Protein AF-A0A3A4ZNW2-F1 (afdb_monomer)

Solvent-accessible surface area (backbone atoms only — not comparable to full-atom values): 14219 Å² total; per-residue (Å²): 108,68,70,59,34,54,76,68,74,41,91,83,82,88,78,91,46,71,88,54,85,62,44,55,57,59,54,50,74,63,65,37,54,57,41,83,43,64,89,63,97,66,86,74,51,72,74,62,52,64,53,20,80,75,31,37,39,31,55,41,62,22,54,74,40,30,33,28,61,74,30,22,52,29,45,41,34,41,71,63,48,59,58,44,28,27,23,31,22,42,70,48,95,51,77,75,61,28,26,37,64,54,73,49,78,42,74,47,60,93,85,56,27,30,49,60,48,47,56,52,48,50,67,55,39,53,58,51,47,54,50,50,56,49,38,37,75,75,71,60,59,70,58,43,76,58,62,88,68,66,64,40,73,11,66,77,82,47,64,77,74,12,52,64,54,32,71,34,38,17,66,52,35,36,26,38,29,27,15,16,19,73,62,68,29,15,27,40,26,48,94,86,40,59,33,33,40,65,38,64,41,66,44,99,52,90,66,79,70,86,44,65,49,18,18,24,70,37,53,54,97,45,42,35,31,30,24,16,55,38,49,22,30,31,46,43,26,37,26,52,74,98,53,71,76,30,46,31,48,60,37,52,77,78,45,90,59,59,64,71,42,54,42,99

Nearest PDB structures (foldseek):
  5uai-assembly1_A  TM=9.339E-01  e=1.049E-31  Pseudomonas aeruginosa PAO1
  3tqq-assembly1_A  TM=9.393E-01  e=1.779E-30  Coxiella burnetii
  4iqf-assembly2_B  TM=9.483E-01  e=2.668E-29  Bacillus anthracis
  2fmt-assembly2_B  TM=9.350E-01  e=3.017E-29  Escherichia coli
  1fmt-assembly2_B  TM=8.884E-01  e=1.033E-28  Escherichia coli

Foldseek 3Di:
DVVVCVVVVHDDDDDPDPVPDCNLVVLLVVQAQEAEAELDPDQQDPSRQPRHVLGYKYKAFFDPPAAFERQSLLVCLLVVHQKTWIWIFGDDNDGPQGFTQDIDMDTDDLFAASVNSVVVRCVVRVVVSVVSVCCCVPVVGDGHGTDPPNHDHDYDDDLVQLEQQQLDALSSSQSSQRSCPPPPFHWWDFPNFIKTQNGKAFDPDPDDLPADRQFFQDQDPLWTWTHGNHGIMTGQWMDTPPGDIDGSVVCCVVPPDDGGTGID

Secondary structure (DSSP, 8-state):
-HHHHHHTT------S-SSSSSHHHHHHHT--S-EEEES--SPPPHHHHTSSTT-EEEEESS-TTTTEES-HHHHHHHTT-SEEEEEEEE--SSTT-SPEEEEEEEEPPTT--HHHHHHHHHHHHHHHHHHHHHHHHHH----BPPPSTT--EEPPP-GGGGB--TTSBHHHHHHHHHHHTTTT--EEEETTEEEEEEEEEE----S---SSTTBEEEEETTEEEEE-SBSEEEEEEEEETTS--EEHHHHHHHS---TT-B--

Radius of gyration: 22.28 Å; Cα contacts (8 Å, |Δi|>4): 544; chains: 1; bounding box: 50×41×61 Å

pLDDT: mean 94.41, std 7.1, range [53.75, 98.88]

Sequence (264 aa):
MRELAESRGIPVMILESFRAGGALDALAAAAPDFFAVVSFGRIFPPEALALPRLGCVNLHASLLPAYRGASPIQAAIVNGERTTGVTTMEMAAELDAGPVYLSERTPIDPDENAGELSERLARIGAPLLVETLRRVAREGLRPAPQPPEGISTAPTLRKRDGLVPWDRDAVRVHDHIRGMNPRPGSFTFLRGATLKVLRAAVADFSGPARGRPGTILEARGGTILVSCGGGAVRLLELQAEGRKALGAAEFLRGFAIEKGEVCG

Structure (mmCIF, N/CA/C/O backbone):
data_AF-A0A3A4ZNW2-F1
#
_entry.id   AF-A0A3A4ZNW2-F1
#
loop_
_atom_site.group_PDB
_atom_site.id
_atom_site.type_symbol
_atom_site.label_atom_id
_atom_site.label_alt_id
_atom_site.label_comp_id
_atom_site.label_asym_id
_atom_site.label_entity_id
_atom_site.label_seq_id
_atom_site.pdbx_PDB_ins_code
_atom_site.Cartn_x
_atom_site.Cartn_y
_atom_site.Cartn_z
_atom_site.occupancy
_atom_site.B_iso_or_equiv
_atom_site.auth_seq_id
_atom_site.auth_comp_id
_atom_site.auth_asym_id
_atom_site.auth_atom_id
_atom_site.pdbx_PDB_model_num
ATOM 1 N N . MET A 1 1 ? -2.337 -13.949 -11.000 1.00 86.81 1 MET A N 1
ATOM 2 C CA . MET A 1 1 ? -1.430 -13.798 -12.165 1.00 86.81 1 MET A CA 1
ATOM 3 C C . MET A 1 1 ? -1.103 -15.139 -12.814 1.00 86.81 1 MET A C 1
ATOM 5 O O . MET A 1 1 ? -1.392 -15.267 -13.991 1.00 86.81 1 MET A O 1
ATOM 9 N N . ARG A 1 2 ? -0.590 -16.139 -12.075 1.00 91.81 2 ARG A N 1
ATOM 10 C CA . ARG A 1 2 ? -0.322 -17.497 -12.598 1.00 91.81 2 ARG A CA 1
ATOM 11 C C . ARG A 1 2 ? -1.512 -18.121 -13.340 1.00 91.81 2 ARG A C 1
ATOM 13 O O . ARG A 1 2 ? -1.396 -18.381 -14.526 1.00 91.81 2 ARG A O 1
ATOM 20 N N . GLU A 1 3 ? -2.650 -18.277 -12.664 1.00 94.38 3 GLU A N 1
ATOM 21 C CA . GLU A 1 3 ? -3.856 -18.891 -13.252 1.00 94.38 3 GLU A CA 1
ATOM 22 C C . GLU A 1 3 ? -4.311 -18.163 -14.526 1.00 94.38 3 GLU A C 1
ATOM 24 O O . GLU A 1 3 ? -4.672 -18.785 -15.520 1.00 94.38 3 GLU A O 1
ATOM 29 N N . LEU A 1 4 ? -4.228 -16.826 -14.527 1.00 95.12 4 LEU A N 1
ATOM 30 C CA . LEU A 1 4 ? -4.547 -16.017 -15.701 1.00 95.12 4 LEU A CA 1
ATOM 31 C C . LEU A 1 4 ? -3.572 -16.292 -16.856 1.00 95.12 4 LEU A C 1
ATOM 33 O O . LEU A 1 4 ? -4.024 -16.470 -17.981 1.00 95.12 4 LEU A O 1
ATOM 37 N N . ALA A 1 5 ? -2.264 -16.348 -16.595 1.00 95.56 5 ALA A N 1
ATOM 38 C CA . ALA A 1 5 ? -1.260 -16.654 -17.614 1.00 95.56 5 ALA A CA 1
ATOM 39 C C . ALA A 1 5 ? -1.469 -18.058 -18.210 1.00 95.56 5 ALA A C 1
ATOM 41 O O . ALA A 1 5 ? -1.554 -18.192 -19.430 1.00 95.56 5 ALA A O 1
ATOM 42 N N . GLU A 1 6 ? -1.669 -19.071 -17.360 1.00 95.44 6 GLU A N 1
ATOM 43 C CA . GLU A 1 6 ? -1.955 -20.453 -17.774 1.00 95.44 6 GLU A CA 1
ATOM 44 C C . GLU A 1 6 ? -3.236 -20.527 -18.624 1.00 95.44 6 GLU A C 1
ATOM 46 O O . GLU A 1 6 ? -3.224 -21.115 -19.703 1.00 95.44 6 GLU A O 1
ATOM 51 N N . SER A 1 7 ? -4.313 -19.839 -18.217 1.00 97.31 7 SER A N 1
ATOM 52 C CA . SER A 1 7 ? -5.574 -19.785 -18.982 1.00 97.31 7 SER A CA 1
ATOM 53 C C . SER A 1 7 ? -5.438 -19.144 -20.370 1.00 97.31 7 SER A C 1
ATOM 55 O O . SER A 1 7 ? -6.292 -19.335 -21.234 1.00 97.31 7 SER A O 1
ATOM 57 N N . ARG A 1 8 ? -4.374 -18.362 -20.590 1.00 97.25 8 ARG A N 1
ATOM 58 C CA . ARG A 1 8 ? -4.059 -17.700 -21.862 1.00 97.25 8 ARG A CA 1
ATOM 59 C C . ARG A 1 8 ? -2.964 -18.422 -22.650 1.00 97.25 8 ARG A C 1
ATOM 61 O O . ARG A 1 8 ? -2.535 -17.898 -23.673 1.00 97.25 8 ARG A O 1
ATOM 68 N N . GLY A 1 9 ? -2.505 -19.587 -22.186 1.00 96.31 9 GLY A N 1
ATOM 69 C CA . GLY A 1 9 ? -1.414 -20.332 -22.817 1.00 96.31 9 GLY A CA 1
ATOM 70 C C . GLY A 1 9 ? -0.060 -19.621 -22.742 1.00 96.31 9 GLY A C 1
ATOM 71 O O . GLY A 1 9 ? 0.826 -19.914 -23.539 1.00 96.31 9 GLY A O 1
ATOM 72 N N . ILE A 1 10 ? 0.106 -18.673 -21.815 1.00 95.56 10 ILE A N 1
ATOM 73 C CA . ILE A 1 10 ? 1.379 -17.982 -21.598 1.00 95.56 10 ILE A CA 1
ATOM 74 C C . ILE A 1 10 ? 2.260 -18.885 -20.724 1.00 95.56 10 ILE A C 1
ATOM 76 O O . ILE A 1 10 ? 1.810 -19.283 -19.645 1.00 95.56 10 ILE A O 1
ATOM 80 N N . PRO A 1 11 ? 3.503 -19.199 -21.140 1.00 92.75 11 PRO A N 1
ATOM 81 C CA . PRO A 1 11 ? 4.420 -19.992 -20.330 1.00 92.75 11 PRO A CA 1
ATOM 82 C C . PRO A 1 11 ? 4.634 -19.375 -18.946 1.00 92.75 11 PRO A C 1
ATOM 84 O O . PRO A 1 11 ? 4.898 -18.179 -18.817 1.00 92.75 11 PRO A O 1
ATOM 87 N N . VAL A 1 12 ? 4.539 -20.203 -17.905 1.00 93.56 12 VAL A N 1
ATOM 88 C CA . VAL A 1 12 ? 4.746 -19.778 -16.519 1.00 93.56 12 VAL A CA 1
ATOM 89 C C . VAL A 1 12 ? 6.012 -20.411 -15.966 1.00 93.56 12 VAL A C 1
ATOM 91 O O . VAL A 1 12 ? 6.162 -21.629 -15.955 1.00 93.56 12 VAL A O 1
ATOM 94 N N . MET A 1 13 ? 6.888 -19.562 -15.434 1.00 90.44 13 MET A N 1
ATOM 95 C CA . MET A 1 13 ? 8.048 -19.959 -14.647 1.00 90.44 13 MET A CA 1
ATOM 96 C C . MET A 1 13 ? 7.855 -19.484 -13.206 1.00 90.44 13 MET A C 1
ATOM 98 O O . MET A 1 13 ? 7.621 -18.300 -12.961 1.00 90.44 13 MET A O 1
ATOM 102 N N . ILE A 1 14 ? 7.955 -20.403 -12.245 1.00 89.44 14 ILE A N 1
ATOM 103 C CA . ILE A 1 14 ? 7.965 -20.068 -10.817 1.00 89.44 14 ILE A CA 1
ATOM 104 C C . ILE A 1 14 ? 9.422 -19.947 -10.385 1.00 89.44 14 ILE A C 1
ATOM 106 O O . ILE A 1 14 ? 10.160 -20.928 -10.400 1.00 89.44 14 ILE A O 1
ATOM 110 N N . LEU A 1 15 ? 9.832 -18.735 -10.014 1.00 86.94 15 LEU A N 1
ATOM 111 C CA . LEU A 1 15 ? 11.218 -18.440 -9.674 1.00 86.94 15 LEU A CA 1
ATOM 112 C C . LEU A 1 15 ? 11.431 -18.370 -8.158 1.00 86.94 15 LEU A C 1
ATOM 114 O O . LEU A 1 15 ? 11.036 -17.407 -7.491 1.00 86.94 15 LEU A O 1
ATOM 118 N N . GLU A 1 16 ? 12.122 -19.365 -7.609 1.00 84.56 16 GLU A N 1
ATOM 119 C CA . GLU A 1 16 ? 12.580 -19.321 -6.217 1.00 84.56 16 GLU A CA 1
ATOM 120 C C . GLU A 1 16 ? 13.855 -18.484 -6.063 1.00 84.56 16 GLU A C 1
ATOM 122 O O . GLU A 1 16 ? 13.958 -17.687 -5.130 1.00 84.56 16 GLU A O 1
ATOM 127 N N . SER A 1 17 ? 14.789 -18.607 -7.011 1.00 85.31 17 SER A N 1
ATOM 128 C CA . SER A 1 17 ? 16.062 -17.883 -7.057 1.00 85.31 17 SER A CA 1
ATOM 129 C C . SER A 1 17 ? 16.554 -17.761 -8.499 1.00 85.31 17 SER A C 1
ATOM 131 O O . SER A 1 17 ? 16.423 -18.705 -9.268 1.00 85.31 17 SER A O 1
ATOM 133 N N . PHE A 1 18 ? 17.178 -16.634 -8.856 1.00 85.00 18 PHE A N 1
ATOM 134 C CA . PHE A 1 18 ? 17.855 -16.478 -10.153 1.00 85.00 18 PHE A CA 1
ATOM 135 C C . PHE A 1 18 ? 19.129 -17.327 -10.264 1.00 85.00 18 PHE A C 1
ATOM 137 O O . PHE A 1 18 ? 19.510 -17.724 -11.358 1.00 85.00 18 PHE A O 1
ATOM 144 N N . ARG A 1 19 ? 19.804 -17.595 -9.137 1.00 78.62 19 ARG A N 1
ATOM 145 C CA . ARG A 1 19 ? 21.108 -18.282 -9.114 1.00 78.62 19 ARG A CA 1
ATOM 146 C C . ARG A 1 19 ? 20.997 -19.805 -9.057 1.00 78.62 19 ARG A C 1
ATOM 148 O O . ARG A 1 19 ? 21.979 -20.489 -9.311 1.00 78.62 19 ARG A O 1
ATOM 155 N N . ALA A 1 20 ? 19.832 -20.335 -8.692 1.00 72.56 20 ALA A N 1
ATOM 156 C CA . ALA A 1 20 ? 19.596 -21.771 -8.601 1.00 72.56 20 ALA A CA 1
ATOM 157 C C . ALA A 1 20 ? 18.671 -22.218 -9.742 1.00 72.56 20 ALA A C 1
ATOM 159 O O . ALA A 1 20 ? 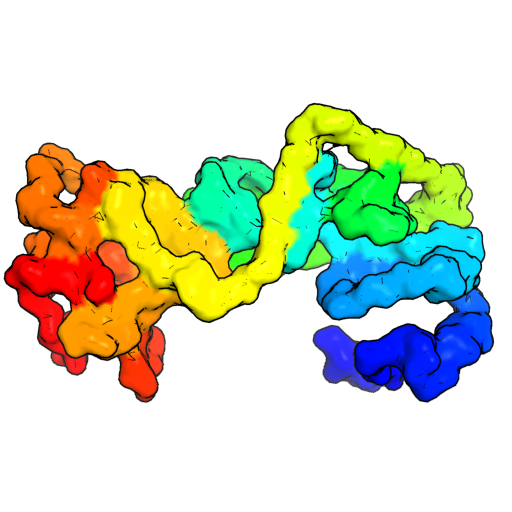17.657 -21.577 -9.994 1.00 72.56 20 ALA A O 1
ATOM 160 N N . GLY A 1 21 ? 18.999 -23.326 -10.413 1.00 69.81 21 GLY A N 1
ATOM 161 C CA . GLY A 1 21 ? 18.047 -24.026 -11.287 1.00 69.81 21 GLY A CA 1
ATOM 162 C C . GLY A 1 21 ? 17.902 -23.514 -12.727 1.00 69.81 21 GLY A C 1
ATOM 163 O O . GLY A 1 21 ? 16.823 -23.654 -13.289 1.00 69.81 21 GLY A O 1
ATOM 164 N N . GLY A 1 22 ? 18.945 -22.931 -13.337 1.00 84.50 22 GLY A N 1
ATOM 165 C CA . GLY A 1 22 ? 18.963 -22.632 -14.785 1.00 84.50 22 GLY A CA 1
ATOM 166 C C . GLY A 1 22 ? 17.985 -21.542 -15.250 1.00 84.50 22 GLY A C 1
ATOM 167 O O . GLY A 1 22 ? 17.751 -21.381 -16.445 1.00 84.50 22 GLY A O 1
ATOM 168 N N . ALA A 1 23 ? 17.401 -20.778 -14.321 1.00 89.25 23 ALA A N 1
ATOM 169 C CA . ALA A 1 23 ? 16.415 -19.751 -14.644 1.00 89.25 23 ALA A CA 1
ATOM 170 C C . ALA A 1 23 ? 16.976 -18.639 -15.538 1.00 89.25 23 ALA A C 1
ATOM 172 O O . ALA A 1 23 ? 16.287 -18.184 -16.446 1.00 89.25 23 ALA A O 1
ATOM 173 N N . LEU A 1 24 ? 18.224 -18.218 -15.302 1.00 91.00 24 LEU A N 1
ATOM 174 C CA . LEU A 1 24 ? 18.892 -17.230 -16.153 1.00 91.00 24 LEU A CA 1
ATOM 175 C C . LEU A 1 24 ? 19.034 -17.733 -17.590 1.00 91.00 24 LEU A C 1
ATOM 177 O O . LEU A 1 24 ? 18.730 -16.979 -18.506 1.00 91.00 24 LEU A O 1
ATOM 181 N N . ASP A 1 25 ? 19.403 -19.000 -17.788 1.00 91.50 25 ASP A N 1
ATOM 182 C CA . ASP A 1 25 ? 19.543 -19.587 -19.126 1.00 91.50 25 ASP A CA 1
ATOM 183 C C . ASP A 1 25 ? 18.195 -19.651 -19.847 1.00 91.50 25 ASP A C 1
ATOM 185 O O . ASP A 1 25 ? 18.089 -19.285 -21.015 1.00 91.50 25 ASP A O 1
ATOM 189 N N . ALA A 1 26 ? 17.137 -20.056 -19.140 1.00 90.50 26 ALA A N 1
ATOM 190 C CA . ALA A 1 26 ? 15.789 -20.105 -19.697 1.00 90.50 26 ALA A CA 1
ATOM 191 C C . ALA A 1 26 ? 15.248 -18.705 -20.050 1.00 90.50 26 ALA A C 1
ATOM 193 O O . ALA A 1 26 ? 14.615 -18.532 -21.091 1.00 90.50 26 ALA A O 1
ATOM 194 N N . LEU A 1 27 ? 15.520 -17.697 -19.214 1.00 92.31 27 LEU A N 1
ATOM 195 C CA . LEU A 1 27 ? 15.172 -16.303 -19.499 1.00 92.31 27 LEU A CA 1
ATOM 196 C C . LEU A 1 27 ? 15.997 -15.736 -20.662 1.00 92.31 27 LEU A C 1
ATOM 198 O O . LEU A 1 27 ? 15.448 -15.031 -21.504 1.00 92.31 27 LEU A O 1
ATOM 202 N N . ALA A 1 28 ? 17.288 -16.063 -20.739 1.00 92.94 28 ALA A N 1
ATOM 203 C CA . ALA A 1 28 ? 18.166 -15.650 -21.830 1.00 92.94 28 ALA A CA 1
ATOM 204 C C . ALA A 1 28 ? 17.737 -16.269 -23.168 1.00 92.94 28 ALA A C 1
ATOM 206 O O . ALA A 1 28 ? 17.676 -15.572 -24.179 1.00 92.94 28 ALA A O 1
ATOM 207 N N . ALA A 1 29 ? 17.371 -17.555 -23.170 1.00 93.88 29 ALA A N 1
ATOM 208 C CA . ALA A 1 29 ? 16.898 -18.269 -24.355 1.00 93.88 29 ALA A CA 1
ATOM 209 C C . ALA A 1 29 ? 15.601 -17.680 -24.937 1.00 93.88 29 ALA A C 1
ATOM 211 O O . ALA A 1 29 ? 15.357 -17.806 -26.135 1.00 93.88 29 ALA A O 1
ATOM 212 N N . ALA A 1 30 ? 14.787 -17.010 -24.114 1.00 92.94 30 ALA A N 1
ATOM 213 C CA . ALA A 1 30 ? 13.595 -16.301 -24.572 1.00 92.94 30 ALA A CA 1
ATOM 214 C C . ALA A 1 30 ? 13.908 -14.997 -25.336 1.00 92.94 30 ALA A C 1
ATOM 216 O O . ALA A 1 30 ? 12.992 -14.423 -25.920 1.00 92.94 30 ALA A O 1
ATOM 217 N N . ALA A 1 31 ? 15.166 -14.533 -25.324 1.00 94.50 31 ALA A N 1
ATOM 218 C CA . ALA A 1 31 ? 15.639 -13.310 -25.977 1.00 94.50 31 ALA A CA 1
ATOM 219 C C . ALA A 1 31 ? 14.707 -12.092 -25.757 1.00 94.50 31 ALA A C 1
ATOM 221 O O . ALA A 1 31 ? 14.208 -11.507 -26.723 1.00 94.50 31 ALA A O 1
ATOM 222 N N . PRO A 1 32 ? 14.420 -11.719 -24.494 1.00 95.81 32 PRO A N 1
ATOM 223 C CA . PRO A 1 32 ? 13.428 -10.699 -24.188 1.00 95.81 32 PRO A CA 1
ATOM 224 C C . PRO A 1 32 ? 13.869 -9.312 -24.668 1.00 95.81 32 PRO A C 1
ATOM 226 O O . PRO A 1 32 ? 15.006 -8.889 -24.465 1.00 95.81 32 PRO A O 1
ATOM 229 N N . ASP A 1 33 ? 12.934 -8.543 -25.223 1.00 96.12 33 ASP A N 1
ATOM 230 C CA . ASP A 1 33 ? 13.149 -7.107 -25.413 1.00 96.12 33 ASP A CA 1
ATOM 231 C C . ASP A 1 33 ? 13.074 -6.360 -24.076 1.00 96.12 33 ASP A C 1
ATOM 233 O O . ASP A 1 33 ? 13.893 -5.487 -23.822 1.00 96.12 33 ASP A O 1
ATOM 237 N N . PHE A 1 34 ? 12.131 -6.727 -23.204 1.00 97.00 34 PHE A N 1
ATOM 238 C CA . PHE A 1 34 ? 11.919 -6.102 -21.897 1.00 97.00 34 PHE A CA 1
ATOM 239 C C . PHE A 1 34 ? 11.680 -7.136 -20.807 1.00 97.00 34 PHE A C 1
ATOM 241 O O . PHE A 1 34 ? 11.060 -8.173 -21.051 1.00 97.00 34 PHE A O 1
ATOM 248 N N . PHE A 1 35 ? 12.012 -6.760 -19.574 1.00 97.19 35 PHE A N 1
ATOM 249 C CA . PHE A 1 35 ? 11.312 -7.275 -18.402 1.00 97.19 35 PHE A CA 1
ATOM 250 C C . PHE A 1 35 ? 10.343 -6.226 -17.873 1.00 97.19 35 PHE A C 1
ATOM 252 O O . PHE A 1 35 ? 10.749 -5.147 -17.459 1.00 97.19 35 PHE A O 1
ATOM 259 N N . ALA A 1 36 ? 9.054 -6.560 -17.885 1.00 97.38 36 ALA A N 1
ATOM 260 C CA . ALA A 1 36 ? 8.006 -5.778 -17.244 1.00 97.38 36 ALA A CA 1
ATOM 261 C C . ALA A 1 36 ? 7.780 -6.338 -15.833 1.00 97.38 36 ALA A C 1
ATOM 263 O O . ALA A 1 36 ? 7.261 -7.445 -15.675 1.00 97.38 36 ALA A O 1
ATOM 264 N N . VAL A 1 37 ? 8.212 -5.601 -14.814 1.00 96.56 37 VAL A N 1
ATOM 265 C CA . VAL A 1 37 ? 8.251 -6.067 -13.424 1.00 96.56 37 VAL A CA 1
ATOM 266 C C . VAL A 1 37 ? 7.174 -5.354 -12.610 1.00 96.56 37 VAL A C 1
ATOM 268 O O . VAL A 1 37 ? 7.047 -4.134 -12.650 1.00 96.56 37 VAL A O 1
ATOM 271 N N . VAL A 1 38 ? 6.352 -6.125 -11.895 1.00 95.69 38 VAL A N 1
ATOM 272 C CA . VAL A 1 38 ? 5.281 -5.597 -11.036 1.00 95.69 38 VAL A CA 1
ATOM 273 C C . VAL A 1 38 ? 5.205 -6.449 -9.777 1.00 95.69 38 VAL A C 1
ATOM 275 O O . VAL A 1 38 ? 4.943 -7.649 -9.860 1.00 95.69 38 VAL A O 1
ATOM 278 N N . SER A 1 39 ? 5.447 -5.840 -8.613 1.00 90.56 39 SER A N 1
ATOM 279 C CA . SER A 1 39 ? 5.366 -6.501 -7.297 1.00 90.56 39 SER A CA 1
ATOM 280 C C . SER A 1 39 ? 6.093 -7.856 -7.234 1.00 90.56 39 SER A C 1
ATOM 282 O O . SER A 1 39 ? 5.595 -8.824 -6.654 1.00 90.56 39 SER A O 1
ATOM 284 N N . PHE A 1 40 ? 7.280 -7.939 -7.842 1.00 89.81 40 PHE A N 1
ATOM 285 C CA . PHE A 1 40 ? 8.081 -9.158 -7.854 1.00 89.81 40 PHE A CA 1
ATOM 286 C C . PHE A 1 40 ? 9.034 -9.191 -6.659 1.00 89.81 40 PHE A C 1
ATOM 288 O O . PHE A 1 40 ? 9.960 -8.395 -6.554 1.00 89.81 40 PHE A O 1
ATOM 295 N N . GLY A 1 41 ? 8.818 -10.133 -5.743 1.00 83.00 41 GLY A N 1
ATOM 296 C CA . GLY A 1 41 ? 9.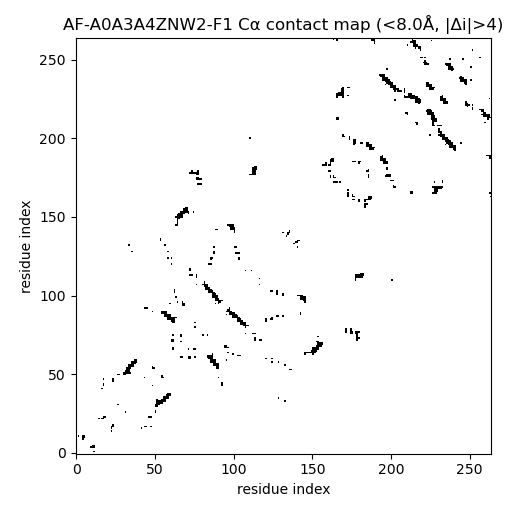529 -10.196 -4.460 1.00 83.00 41 GLY A CA 1
ATOM 297 C C . GLY A 1 41 ? 10.968 -10.725 -4.514 1.00 83.00 41 GLY A C 1
ATOM 298 O O . GLY A 1 41 ? 11.461 -11.214 -3.496 1.00 83.00 41 GLY A O 1
ATOM 299 N N . ARG A 1 42 ? 11.629 -10.713 -5.678 1.00 86.94 42 ARG A N 1
ATOM 300 C CA . ARG A 1 42 ? 13.018 -11.174 -5.832 1.00 86.94 42 ARG A CA 1
ATOM 301 C C . ARG A 1 42 ? 13.902 -10.036 -6.309 1.00 86.94 42 ARG A C 1
ATOM 303 O O . ARG A 1 42 ? 13.530 -9.283 -7.202 1.00 86.94 42 ARG A O 1
ATOM 310 N N . ILE A 1 43 ? 15.097 -9.974 -5.736 1.00 86.75 43 ILE A N 1
ATOM 311 C CA . ILE A 1 43 ? 16.145 -9.059 -6.179 1.00 86.75 43 ILE A CA 1
ATOM 312 C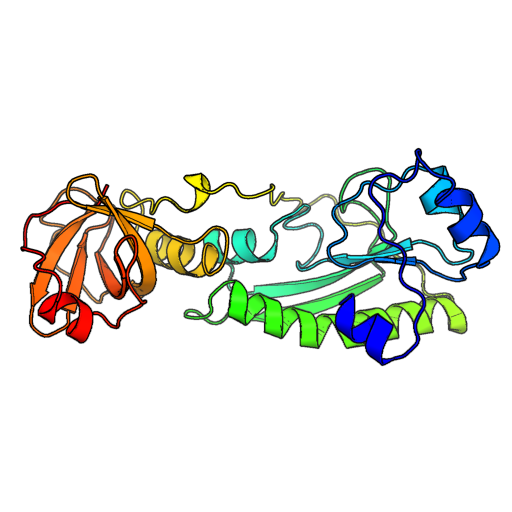 C . ILE A 1 43 ? 16.715 -9.603 -7.488 1.00 86.75 43 ILE A C 1
ATOM 314 O O . ILE A 1 43 ? 17.115 -10.769 -7.551 1.00 86.75 43 ILE A O 1
ATOM 318 N N . PHE A 1 44 ? 16.745 -8.761 -8.517 1.00 91.00 44 PHE A N 1
ATOM 319 C CA . PHE A 1 44 ? 17.380 -9.092 -9.785 1.00 91.00 44 PHE A CA 1
ATOM 320 C C . PHE A 1 44 ? 18.897 -8.959 -9.628 1.00 91.00 44 PHE A C 1
ATOM 322 O O . PHE A 1 44 ? 19.375 -7.877 -9.280 1.00 91.00 44 PHE A O 1
ATOM 329 N N . PRO A 1 45 ? 19.672 -10.031 -9.853 1.00 90.75 45 PRO A N 1
ATOM 330 C CA . PRO A 1 45 ? 21.117 -9.905 -9.915 1.00 90.75 45 PRO A CA 1
ATOM 331 C C . PRO A 1 45 ? 21.531 -9.175 -11.212 1.00 90.75 45 PRO A C 1
ATOM 333 O O . PRO A 1 45 ? 20.733 -9.119 -12.155 1.00 90.75 45 PRO A O 1
ATOM 336 N N . PRO A 1 46 ? 22.759 -8.629 -11.291 1.00 91.75 46 PRO A N 1
ATOM 337 C CA . PRO A 1 46 ? 23.225 -7.882 -12.463 1.00 91.75 46 PRO A CA 1
ATOM 338 C C . PRO A 1 46 ? 23.058 -8.634 -13.787 1.00 91.75 46 PRO A C 1
ATOM 340 O O . PRO A 1 46 ? 22.668 -8.040 -14.787 1.00 91.75 46 PRO A O 1
ATOM 343 N N . GLU A 1 47 ? 23.281 -9.949 -13.784 1.00 92.31 47 GLU A N 1
ATOM 344 C CA . GLU A 1 47 ? 23.152 -10.789 -14.974 1.00 92.31 47 GLU A CA 1
ATOM 345 C C . GLU A 1 47 ? 21.706 -10.836 -15.475 1.00 92.31 47 GLU A C 1
ATOM 347 O O . GLU A 1 47 ? 21.488 -10.819 -16.679 1.00 92.31 47 GLU A O 1
ATOM 352 N N . ALA A 1 48 ? 20.716 -10.827 -14.572 1.00 92.94 48 ALA A N 1
ATOM 353 C CA . ALA A 1 48 ? 19.302 -10.769 -14.942 1.00 92.94 48 ALA A CA 1
ATOM 354 C C . ALA A 1 48 ? 18.909 -9.387 -15.478 1.00 92.94 48 ALA A C 1
ATOM 356 O O . ALA A 1 48 ? 18.164 -9.303 -16.452 1.00 92.94 48 ALA A O 1
ATOM 357 N N . LEU A 1 49 ? 19.409 -8.310 -14.857 1.00 93.12 49 LEU A N 1
ATOM 358 C CA . LEU A 1 49 ? 19.133 -6.935 -15.292 1.00 93.12 49 LEU A CA 1
ATOM 359 C C . LEU A 1 49 ? 19.642 -6.663 -16.715 1.00 93.12 49 LEU A C 1
ATOM 361 O O . LEU A 1 49 ? 19.043 -5.864 -17.430 1.00 93.12 49 LEU A O 1
ATOM 365 N N . ALA A 1 50 ? 20.718 -7.343 -17.117 1.00 93.75 50 ALA A N 1
ATOM 366 C CA . ALA A 1 50 ? 21.349 -7.200 -18.423 1.00 93.75 50 ALA A CA 1
ATOM 367 C C . ALA A 1 50 ? 20.712 -8.050 -19.542 1.00 93.75 50 ALA A C 1
ATOM 369 O O . ALA A 1 50 ? 21.062 -7.855 -20.704 1.00 93.75 50 ALA A O 1
ATOM 370 N N . LEU A 1 51 ? 19.812 -8.993 -19.223 1.00 95.06 51 LEU A N 1
ATOM 371 C CA . LEU A 1 51 ? 19.194 -9.871 -20.228 1.00 95.06 51 LEU A CA 1
ATOM 372 C C . LEU A 1 51 ? 18.328 -9.122 -21.255 1.00 95.06 51 LEU A C 1
ATOM 374 O O . LEU A 1 51 ? 18.514 -9.354 -22.452 1.00 95.06 51 LEU A O 1
ATOM 378 N N . PRO A 1 52 ? 17.362 -8.272 -20.852 1.00 96.62 52 PRO A N 1
ATOM 379 C CA . PRO A 1 52 ? 16.485 -7.625 -21.815 1.00 96.62 52 PRO A CA 1
ATOM 380 C C . PRO A 1 52 ? 17.189 -6.501 -22.574 1.00 96.62 52 PRO A C 1
ATOM 382 O O . PRO A 1 52 ? 17.742 -5.577 -21.977 1.00 96.62 52 PRO A O 1
ATOM 385 N N . ARG A 1 53 ? 17.086 -6.523 -23.907 1.00 95.12 53 ARG A N 1
ATOM 386 C CA . ARG A 1 53 ? 17.736 -5.545 -24.802 1.00 95.12 53 ARG A CA 1
ATOM 387 C C . ARG A 1 53 ? 17.357 -4.089 -24.507 1.00 95.12 53 ARG A C 1
ATOM 389 O O . ARG A 1 53 ? 18.164 -3.189 -24.723 1.00 95.12 53 ARG A O 1
ATOM 396 N N . LEU A 1 54 ? 16.120 -3.855 -24.082 1.00 95.75 54 LEU A N 1
ATOM 397 C CA . LEU A 1 54 ? 15.550 -2.540 -23.782 1.00 95.75 54 LEU A CA 1
ATOM 398 C C . LEU A 1 54 ? 15.349 -2.314 -22.273 1.00 95.75 54 LEU A C 1
ATOM 400 O O . LEU A 1 54 ? 14.698 -1.346 -21.882 1.00 95.75 54 LEU A O 1
ATOM 404 N N . GLY A 1 55 ? 15.931 -3.177 -21.435 1.00 94.94 55 GLY A N 1
ATOM 405 C CA . GLY A 1 55 ? 16.000 -2.998 -19.989 1.00 94.94 55 GLY A CA 1
ATOM 406 C C . GLY A 1 55 ? 14.843 -3.602 -19.188 1.00 94.94 55 GLY A C 1
ATOM 407 O O . GLY A 1 55 ? 13.910 -4.230 -19.704 1.00 94.94 55 GLY A O 1
ATOM 408 N N . CYS A 1 56 ? 14.945 -3.425 -17.872 1.00 97.31 56 CYS A N 1
ATOM 409 C CA . CYS A 1 56 ? 13.967 -3.879 -16.890 1.00 97.31 56 CYS A CA 1
ATOM 410 C C . CYS A 1 56 ? 13.132 -2.686 -16.416 1.00 97.31 56 CYS A C 1
ATOM 412 O O . CYS A 1 56 ? 13.655 -1.796 -15.747 1.00 97.31 56 CYS A O 1
ATOM 414 N N . VAL A 1 57 ? 11.840 -2.673 -16.738 1.00 98.25 57 VAL A N 1
ATOM 415 C CA . VAL A 1 57 ? 10.910 -1.605 -16.362 1.00 98.25 57 VAL A CA 1
ATOM 416 C C . VAL A 1 57 ? 10.019 -2.094 -15.229 1.00 98.25 57 VAL A C 1
ATOM 418 O O . VAL A 1 57 ? 9.239 -3.030 -15.409 1.00 98.25 57 VAL A O 1
ATOM 421 N N . ASN A 1 58 ? 10.111 -1.448 -14.069 1.00 98.12 58 ASN A N 1
ATOM 422 C CA . ASN A 1 58 ? 9.247 -1.722 -12.926 1.00 98.12 58 ASN A CA 1
ATOM 423 C C . ASN A 1 58 ? 8.085 -0.726 -12.857 1.00 98.12 58 ASN A C 1
ATOM 425 O O . ASN A 1 58 ? 8.274 0.470 -13.077 1.00 98.12 58 ASN A O 1
ATOM 429 N N . LEU A 1 59 ? 6.900 -1.217 -12.496 1.00 98.56 59 LEU A N 1
ATOM 430 C CA . LEU A 1 59 ? 5.758 -0.399 -12.095 1.00 98.56 59 LEU A CA 1
ATOM 431 C C . LEU A 1 59 ? 5.699 -0.326 -10.566 1.00 98.56 59 LEU A C 1
ATOM 433 O O . LEU A 1 59 ? 5.391 -1.312 -9.893 1.00 98.56 59 LEU A O 1
ATOM 437 N N . HIS A 1 60 ? 5.965 0.859 -10.029 1.00 98.56 60 HIS A N 1
ATOM 438 C CA . HIS A 1 60 ? 5.954 1.150 -8.602 1.00 98.56 60 HIS A CA 1
ATOM 439 C C . HIS A 1 60 ? 4.672 1.877 -8.192 1.00 98.56 60 HIS A C 1
ATOM 441 O O . HIS A 1 60 ? 4.212 2.768 -8.902 1.00 98.56 60 HIS A O 1
ATOM 447 N N . ALA A 1 61 ? 4.091 1.522 -7.045 1.00 98.38 61 ALA A N 1
ATOM 448 C CA . ALA A 1 61 ? 2.803 2.052 -6.579 1.00 98.38 61 ALA A CA 1
ATOM 449 C C . ALA A 1 61 ? 2.943 3.268 -5.643 1.00 98.38 61 ALA A C 1
ATOM 451 O O . ALA A 1 61 ? 2.296 3.345 -4.596 1.00 98.38 61 ALA A O 1
ATOM 452 N N . SER A 1 62 ? 3.816 4.202 -6.016 1.00 98.50 62 SER A N 1
ATOM 453 C CA . SER A 1 62 ? 3.905 5.545 -5.440 1.00 98.50 62 SER A CA 1
ATOM 454 C C . SER A 1 62 ? 4.382 6.542 -6.494 1.00 98.50 62 SER A C 1
ATOM 456 O O . SER A 1 62 ? 4.745 6.166 -7.607 1.00 98.50 62 SER A O 1
ATOM 458 N N . LEU A 1 63 ? 4.409 7.821 -6.119 1.00 98.44 63 LEU A N 1
ATOM 459 C CA . LEU A 1 63 ? 5.087 8.871 -6.872 1.00 98.44 63 LEU A CA 1
ATOM 460 C C . LEU A 1 63 ? 6.547 8.961 -6.411 1.00 98.44 63 LEU A C 1
ATOM 462 O O . LEU A 1 63 ? 6.844 9.622 -5.414 1.00 98.44 63 LEU A O 1
ATOM 466 N N . LEU A 1 64 ? 7.452 8.287 -7.123 1.00 98.44 64 LEU A N 1
ATOM 467 C CA . LEU A 1 64 ? 8.883 8.312 -6.797 1.00 98.44 64 LEU A CA 1
ATOM 468 C C . LEU A 1 64 ? 9.446 9.751 -6.857 1.00 98.44 64 LEU A C 1
ATOM 470 O O . LEU A 1 64 ? 9.032 10.527 -7.723 1.00 98.44 64 LEU A O 1
ATOM 474 N N . PRO A 1 65 ? 10.369 10.130 -5.948 1.00 98.06 65 PRO A N 1
ATOM 475 C CA . PRO A 1 65 ? 11.154 9.265 -5.056 1.00 98.06 65 PRO A CA 1
ATOM 476 C C . PRO A 1 65 ? 10.498 8.909 -3.711 1.00 98.06 65 PRO A C 1
ATOM 478 O O . PRO A 1 65 ? 11.130 8.252 -2.880 1.00 98.06 65 PRO A O 1
ATOM 481 N N . ALA A 1 66 ? 9.256 9.328 -3.464 1.00 98.31 66 ALA A N 1
ATOM 482 C CA . ALA A 1 66 ? 8.579 9.015 -2.215 1.00 98.31 66 ALA A CA 1
ATOM 483 C C . ALA A 1 66 ? 8.219 7.523 -2.143 1.00 98.31 66 ALA A C 1
ATOM 485 O O . ALA A 1 66 ? 7.796 6.918 -3.129 1.00 98.31 66 ALA A O 1
ATOM 486 N N . TYR A 1 67 ? 8.317 6.947 -0.946 1.00 98.06 67 TYR A N 1
ATOM 487 C CA . TYR A 1 67 ? 7.860 5.597 -0.623 1.00 98.06 67 TYR A CA 1
ATOM 488 C C . TYR A 1 67 ? 8.540 4.480 -1.435 1.00 98.06 67 TYR A C 1
ATOM 490 O O . TYR A 1 67 ? 7.881 3.548 -1.895 1.00 98.06 67 TYR A O 1
ATOM 498 N N . ARG A 1 68 ? 9.866 4.532 -1.596 1.00 97.44 68 ARG A N 1
ATOM 499 C CA . ARG A 1 68 ? 10.656 3.402 -2.124 1.00 97.44 68 ARG A CA 1
ATOM 500 C C . ARG A 1 68 ? 10.486 2.167 -1.237 1.00 97.44 68 ARG A C 1
ATOM 502 O O . ARG A 1 68 ? 10.583 2.279 -0.015 1.00 97.44 68 ARG A O 1
ATOM 509 N N . GLY A 1 69 ? 10.283 0.989 -1.814 1.00 95.00 69 GLY A N 1
ATOM 510 C CA . GLY A 1 69 ? 10.227 -0.276 -1.089 1.00 95.00 69 GLY A CA 1
ATOM 511 C C . GLY A 1 69 ? 8.921 -1.057 -1.237 1.00 95.00 69 GLY A C 1
ATOM 512 O O . GLY A 1 69 ? 8.150 -0.901 -2.174 1.00 95.00 69 GLY A O 1
ATOM 513 N N . ALA A 1 70 ? 8.683 -1.964 -0.293 1.00 95.12 70 ALA A N 1
ATOM 514 C CA . ALA A 1 70 ? 7.724 -3.055 -0.439 1.00 95.12 70 ALA A CA 1
ATOM 515 C C . ALA A 1 70 ? 6.250 -2.687 -0.191 1.00 95.12 70 ALA A C 1
ATOM 517 O O . ALA A 1 70 ? 5.372 -3.392 -0.689 1.00 95.12 70 ALA A O 1
ATOM 518 N N . SER A 1 71 ? 5.961 -1.637 0.589 1.00 97.25 71 SER A N 1
ATOM 519 C CA . SER A 1 71 ? 4.582 -1.325 1.030 1.00 97.25 71 SER A CA 1
ATOM 520 C C . SER A 1 71 ? 4.157 0.138 0.787 1.00 97.25 71 SER A C 1
ATOM 522 O O . SER A 1 71 ? 3.647 0.782 1.710 1.00 97.25 71 SER A O 1
ATOM 524 N N . PRO A 1 72 ? 4.384 0.712 -0.413 1.00 98.25 72 PRO A N 1
ATOM 525 C CA . PRO A 1 72 ? 4.169 2.139 -0.674 1.00 98.25 72 PRO A CA 1
ATOM 526 C C . PRO A 1 72 ? 2.722 2.594 -0.465 1.00 98.25 72 PRO A C 1
ATOM 528 O O . PRO A 1 72 ? 2.484 3.678 0.059 1.00 98.25 72 PRO A O 1
ATOM 531 N N . ILE A 1 73 ? 1.758 1.744 -0.825 1.00 98.69 73 ILE A N 1
ATOM 532 C CA . ILE A 1 73 ? 0.321 2.035 -0.730 1.00 98.69 73 ILE A CA 1
ATOM 533 C C . ILE A 1 73 ? -0.080 2.231 0.732 1.00 98.69 73 ILE A C 1
ATOM 535 O O . ILE A 1 73 ? -0.683 3.241 1.094 1.00 98.69 73 ILE A O 1
ATOM 539 N N . GLN A 1 74 ? 0.298 1.278 1.585 1.00 98.75 74 GLN A N 1
ATOM 540 C CA . GLN A 1 74 ? 0.034 1.337 3.016 1.00 98.75 74 GLN A CA 1
ATOM 541 C C . GLN A 1 74 ? 0.736 2.539 3.641 1.00 98.75 74 GLN A C 1
ATOM 543 O O . GLN A 1 74 ? 0.115 3.278 4.396 1.00 98.75 74 GLN A O 1
ATOM 548 N N . ALA A 1 75 ? 2.009 2.764 3.305 1.00 98.56 75 ALA A N 1
ATOM 549 C CA . ALA A 1 75 ? 2.777 3.874 3.855 1.00 98.56 75 ALA A CA 1
ATOM 550 C C . ALA A 1 75 ? 2.158 5.238 3.508 1.00 98.56 75 ALA A C 1
ATOM 552 O O . ALA A 1 75 ? 2.021 6.073 4.400 1.00 98.56 75 ALA A O 1
ATOM 553 N N . ALA A 1 76 ? 1.718 5.439 2.261 1.00 98.69 76 ALA A N 1
ATOM 554 C CA . ALA A 1 76 ? 1.041 6.666 1.846 1.00 98.69 76 ALA A CA 1
ATOM 555 C C . ALA A 1 76 ? -0.244 6.905 2.657 1.00 98.69 76 ALA A C 1
ATOM 557 O O . ALA A 1 76 ? -0.455 7.993 3.190 1.00 98.69 76 ALA A O 1
ATOM 558 N N . ILE A 1 77 ? -1.072 5.871 2.820 1.00 98.75 77 ILE A N 1
ATOM 559 C CA . ILE A 1 77 ? -2.307 5.973 3.601 1.00 98.75 77 ILE A CA 1
ATOM 560 C C . ILE A 1 77 ? -2.017 6.270 5.080 1.00 98.75 77 ILE A C 1
ATOM 562 O O . ILE A 1 77 ? -2.578 7.213 5.628 1.00 98.75 77 ILE A O 1
ATOM 566 N N . VAL A 1 78 ? -1.128 5.506 5.723 1.00 98.56 78 VAL A N 1
ATOM 567 C CA . VAL A 1 78 ? -0.801 5.655 7.156 1.00 98.56 78 VAL A CA 1
ATOM 568 C C . VAL A 1 78 ? -0.191 7.024 7.462 1.00 98.56 78 VAL A C 1
ATOM 570 O O . VAL A 1 78 ? -0.433 7.605 8.524 1.00 98.56 78 VAL A O 1
ATOM 573 N N . ASN A 1 79 ? 0.578 7.572 6.522 1.00 98.25 79 ASN A N 1
ATOM 574 C CA . ASN A 1 79 ? 1.149 8.905 6.653 1.00 98.25 79 ASN A CA 1
ATOM 575 C C . ASN A 1 79 ? 0.130 10.030 6.424 1.00 98.25 79 ASN A C 1
ATOM 577 O O . ASN A 1 79 ? 0.464 11.190 6.685 1.00 98.25 79 ASN A O 1
ATOM 581 N N . GLY A 1 80 ? -1.111 9.705 6.054 1.00 97.94 80 GLY A N 1
ATOM 582 C CA . GLY A 1 80 ? -2.182 10.672 5.829 1.00 97.94 80 GLY A CA 1
ATOM 583 C C . GLY A 1 80 ? -2.027 11.420 4.507 1.00 97.94 80 GLY A C 1
ATOM 584 O O . GLY A 1 80 ? -2.457 12.570 4.391 1.00 97.94 80 GLY A O 1
ATOM 585 N N . GLU A 1 81 ? -1.379 10.803 3.513 1.00 98.44 81 GLU A N 1
ATOM 586 C CA . GLU A 1 81 ? -1.269 11.397 2.187 1.00 98.44 81 GLU A CA 1
ATOM 587 C C . GLU A 1 81 ? -2.659 11.578 1.578 1.00 98.44 81 GLU A C 1
ATOM 589 O O . GLU A 1 81 ? -3.530 10.713 1.661 1.00 98.44 81 GLU A O 1
ATOM 594 N N . ARG A 1 82 ? -2.861 12.714 0.910 1.00 98.19 82 ARG A N 1
ATOM 595 C CA . ARG A 1 82 ? -4.099 12.994 0.159 1.00 98.19 82 ARG A CA 1
ATOM 596 C C . ARG A 1 82 ? -3.978 12.625 -1.311 1.00 98.19 82 ARG A C 1
ATOM 598 O O . ARG A 1 82 ? -4.924 12.753 -2.084 1.00 98.19 82 ARG A O 1
ATOM 605 N N . THR A 1 83 ? -2.782 12.254 -1.743 1.00 98.56 83 THR A N 1
ATOM 606 C CA . THR A 1 83 ? -2.465 12.013 -3.142 1.00 9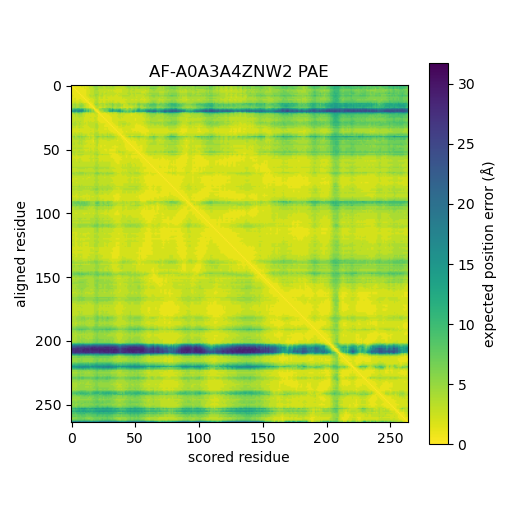8.56 83 THR A CA 1
ATOM 607 C C . THR A 1 83 ? -1.334 11.007 -3.233 1.00 98.56 83 THR A C 1
ATOM 609 O O . THR A 1 83 ? -0.356 11.094 -2.501 1.00 98.56 83 THR A O 1
ATOM 612 N N . THR A 1 84 ? -1.456 10.082 -4.172 1.00 98.75 84 THR A N 1
ATOM 613 C CA . THR A 1 84 ? -0.415 9.118 -4.525 1.00 98.75 84 THR A CA 1
ATOM 614 C C . THR A 1 84 ? -0.415 8.934 -6.040 1.00 98.75 84 THR A C 1
ATOM 616 O O . THR A 1 84 ? -0.887 9.803 -6.778 1.00 98.75 84 THR A O 1
ATOM 619 N N . GLY A 1 85 ? 0.131 7.830 -6.523 1.00 98.69 85 GLY A N 1
ATOM 620 C CA . GLY A 1 85 ? 0.147 7.498 -7.924 1.00 98.69 85 GLY A CA 1
ATOM 621 C C . GLY A 1 85 ? 0.882 6.205 -8.198 1.00 98.69 85 GLY A C 1
ATOM 622 O O . GLY A 1 85 ? 1.165 5.414 -7.299 1.00 98.69 85 GLY A O 1
ATOM 623 N N . VAL A 1 86 ? 1.194 6.029 -9.468 1.00 98.88 86 VAL A N 1
ATOM 624 C CA . VAL A 1 86 ? 2.056 4.969 -9.969 1.00 98.88 86 VAL A CA 1
ATOM 625 C C . VAL A 1 86 ? 3.187 5.591 -10.774 1.00 98.88 86 VAL A C 1
ATOM 627 O O . VAL A 1 86 ? 2.997 6.609 -11.442 1.00 98.88 86 VAL A O 1
ATOM 630 N N . THR A 1 87 ? 4.349 4.955 -10.741 1.00 98.88 87 THR A N 1
ATOM 631 C CA . THR A 1 87 ? 5.529 5.368 -11.492 1.00 98.88 87 THR A CA 1
ATOM 632 C C . THR A 1 87 ? 6.118 4.168 -12.216 1.00 98.88 87 THR A C 1
ATOM 634 O O . THR A 1 87 ? 6.340 3.116 -11.625 1.00 98.88 87 THR A O 1
ATOM 637 N N . THR A 1 88 ? 6.405 4.330 -13.502 1.00 98.88 88 THR A N 1
ATOM 638 C CA . THR A 1 88 ? 7.232 3.393 -14.263 1.00 98.88 88 THR A CA 1
ATOM 639 C C . THR A 1 88 ? 8.678 3.862 -14.214 1.00 98.88 88 THR A C 1
ATOM 641 O O . THR A 1 88 ? 8.964 5.029 -14.485 1.00 98.88 88 THR A O 1
ATOM 644 N N . MET A 1 89 ? 9.597 2.976 -13.857 1.00 98.44 89 MET A N 1
ATOM 645 C CA . MET A 1 89 ? 11.017 3.302 -13.723 1.00 98.44 89 MET A CA 1
ATOM 646 C C . MET A 1 89 ? 11.892 2.194 -14.290 1.00 98.44 89 MET A C 1
ATOM 648 O O . MET A 1 89 ? 11.483 1.033 -14.347 1.00 98.44 89 MET A O 1
ATOM 652 N N . GLU A 1 90 ? 13.106 2.554 -14.679 1.00 97.81 90 GLU A N 1
ATOM 653 C CA . GLU A 1 90 ? 14.154 1.583 -14.955 1.00 97.81 90 GLU A CA 1
ATOM 654 C C . GLU A 1 90 ? 14.651 0.996 -13.633 1.00 97.81 90 GLU A C 1
ATOM 656 O O . GLU A 1 90 ? 14.840 1.715 -12.651 1.00 97.81 90 GLU A O 1
ATOM 661 N N . MET A 1 91 ? 14.828 -0.320 -13.573 1.00 96.19 91 MET A N 1
ATOM 662 C CA . MET A 1 91 ? 15.361 -0.965 -12.378 1.00 96.19 91 MET A CA 1
ATOM 663 C C . MET A 1 91 ? 16.860 -0.701 -12.244 1.00 96.19 91 MET A C 1
ATOM 665 O O . MET A 1 91 ? 17.619 -0.839 -13.199 1.00 96.19 91 MET A O 1
ATOM 669 N N . ALA A 1 92 ? 17.288 -0.389 -11.024 1.00 89.50 92 ALA A N 1
ATOM 670 C CA . ALA A 1 92 ? 18.688 -0.239 -10.651 1.00 89.50 92 ALA A CA 1
ATOM 671 C C . ALA A 1 92 ? 19.063 -1.250 -9.556 1.00 89.50 92 ALA A C 1
ATOM 673 O O . ALA A 1 92 ? 18.204 -1.935 -9.000 1.00 89.50 92 ALA A O 1
ATOM 674 N N . ALA A 1 93 ? 20.357 -1.336 -9.234 1.00 86.06 93 ALA A N 1
ATOM 675 C CA . ALA A 1 93 ? 20.840 -2.181 -8.141 1.00 86.06 93 ALA A CA 1
ATOM 676 C C . ALA A 1 93 ? 20.292 -1.738 -6.771 1.00 86.06 93 ALA A C 1
ATOM 678 O O . ALA A 1 93 ? 20.024 -2.571 -5.906 1.00 86.06 93 ALA A O 1
ATOM 679 N N . GLU A 1 94 ? 20.124 -0.429 -6.576 1.00 88.44 94 GLU A N 1
ATOM 680 C CA . GLU A 1 94 ? 19.479 0.126 -5.389 1.00 88.44 94 GLU A CA 1
ATOM 681 C C . GLU A 1 94 ? 17.949 0.058 -5.528 1.00 88.44 94 GLU A C 1
ATOM 683 O O . GLU A 1 94 ? 17.382 0.410 -6.567 1.00 88.44 94 GLU A O 1
ATOM 688 N N . LEU A 1 95 ? 17.288 -0.398 -4.458 1.00 89.50 95 LEU A N 1
ATOM 689 C CA . LEU A 1 95 ? 15.847 -0.635 -4.410 1.00 89.50 95 LEU A CA 1
ATOM 690 C C . LEU A 1 95 ? 15.055 0.635 -4.741 1.00 89.50 95 LEU A C 1
ATOM 692 O O . LEU A 1 95 ? 15.132 1.636 -4.030 1.00 89.50 95 LEU A O 1
ATOM 696 N N . ASP A 1 96 ? 14.269 0.557 -5.811 1.00 94.25 96 ASP A N 1
ATOM 697 C CA . ASP A 1 96 ? 13.382 1.611 -6.304 1.00 94.25 96 ASP A CA 1
ATOM 698 C C . ASP A 1 96 ? 14.039 2.989 -6.509 1.00 94.25 96 ASP A C 1
ATOM 700 O O . ASP A 1 96 ? 13.377 4.028 -6.468 1.00 94.25 96 ASP A O 1
ATOM 704 N N . ALA A 1 97 ? 15.354 3.009 -6.746 1.00 95.38 97 ALA A N 1
ATOM 705 C CA . ALA A 1 97 ? 16.144 4.229 -6.923 1.00 95.38 97 ALA A CA 1
ATOM 706 C C . ALA A 1 97 ? 16.461 4.563 -8.388 1.00 95.38 97 ALA A C 1
ATOM 708 O O . ALA A 1 97 ? 17.076 5.592 -8.669 1.00 95.38 97 ALA A O 1
ATOM 709 N N . GLY A 1 98 ? 16.068 3.694 -9.321 1.00 96.56 98 GLY A N 1
ATOM 710 C CA . GLY A 1 98 ? 16.357 3.886 -10.735 1.00 96.56 98 GLY A CA 1
ATOM 711 C C . GLY A 1 98 ? 15.578 5.048 -11.365 1.00 96.56 98 GLY A C 1
ATOM 712 O O . GLY A 1 98 ? 14.605 5.549 -10.790 1.00 96.56 98 GLY A O 1
ATOM 713 N N . PRO A 1 99 ? 16.026 5.535 -12.531 1.00 98.06 99 PRO A N 1
ATOM 714 C CA . PRO A 1 99 ? 15.439 6.701 -13.177 1.00 98.06 99 PRO A CA 1
ATOM 715 C C . PRO A 1 99 ? 13.999 6.422 -13.648 1.00 98.06 99 PRO A C 1
ATOM 717 O O . PRO A 1 99 ? 13.629 5.298 -13.983 1.00 98.06 99 PRO A O 1
ATOM 720 N N . VAL A 1 100 ? 13.168 7.461 -13.675 1.00 98.56 100 VAL A N 1
ATOM 721 C CA . VAL A 1 100 ? 11.722 7.393 -13.933 1.00 98.56 100 VAL A CA 1
ATOM 722 C C . VAL A 1 100 ? 11.403 7.659 -15.403 1.00 98.56 100 VAL A C 1
ATOM 724 O O . VAL A 1 100 ? 11.919 8.610 -15.982 1.00 98.56 100 VAL A O 1
ATOM 727 N N . TYR A 1 101 ? 10.509 6.861 -15.991 1.00 98.75 101 TYR A N 1
ATOM 728 C CA . TYR A 1 101 ? 9.942 7.103 -17.321 1.00 98.75 101 TYR A CA 1
ATOM 729 C C . TYR A 1 101 ? 8.695 7.988 -17.244 1.00 98.75 101 TYR A C 1
ATOM 731 O O . TYR A 1 101 ? 8.731 9.148 -17.643 1.00 98.75 101 TYR A O 1
ATOM 739 N N . LEU A 1 102 ? 7.590 7.432 -16.739 1.00 98.75 102 LEU A N 1
ATOM 740 C CA . LEU A 1 102 ? 6.279 8.079 -16.660 1.00 98.75 102 LEU A CA 1
ATOM 741 C C . LEU A 1 102 ? 5.675 7.875 -15.273 1.00 98.75 102 LEU A C 1
ATOM 743 O O . LEU A 1 102 ? 5.864 6.819 -14.665 1.00 98.75 102 LEU A O 1
ATOM 747 N N . SER A 1 103 ? 4.892 8.851 -14.821 1.00 98.69 103 SER A N 1
ATOM 748 C CA . SER A 1 103 ? 4.144 8.792 -13.565 1.00 98.69 103 SER A CA 1
ATOM 749 C C . SER A 1 103 ? 2.722 9.291 -13.768 1.00 98.69 103 SER A C 1
ATOM 751 O O . SER A 1 103 ? 2.502 10.248 -14.508 1.00 98.69 103 SER A O 1
ATOM 753 N N . GLU A 1 104 ? 1.777 8.702 -13.044 1.00 98.75 104 GLU A N 1
ATOM 754 C CA . GLU A 1 104 ? 0.383 9.140 -13.024 1.00 98.75 104 GLU A CA 1
ATOM 755 C C . GLU A 1 104 ? -0.084 9.353 -11.585 1.00 98.75 104 GLU A C 1
ATOM 757 O O . GLU A 1 104 ? 0.110 8.498 -10.722 1.00 98.75 104 GLU A O 1
ATOM 762 N N . ARG A 1 105 ? -0.674 10.523 -11.320 1.00 98.75 105 ARG A N 1
ATOM 763 C CA . ARG A 1 105 ? -1.094 10.982 -9.989 1.00 98.75 105 ARG A CA 1
ATOM 764 C C . ARG A 1 105 ? -2.590 10.772 -9.792 1.00 98.75 105 ARG A C 1
ATOM 766 O O . ARG A 1 105 ? -3.379 11.013 -10.696 1.00 98.75 105 ARG A O 1
ATOM 773 N N . THR A 1 106 ? -2.993 10.430 -8.572 1.00 98.69 106 THR A N 1
ATOM 774 C CA . THR A 1 106 ? -4.403 10.283 -8.209 1.00 98.69 106 THR A CA 1
ATOM 775 C C . THR A 1 106 ? -4.656 10.659 -6.740 1.00 98.69 106 THR A C 1
ATOM 777 O O . THR A 1 106 ? -3.781 10.419 -5.900 1.00 98.69 106 THR A O 1
ATOM 780 N N . PRO A 1 107 ? -5.807 11.270 -6.388 1.00 98.56 107 PRO A N 1
ATOM 781 C CA . PRO A 1 107 ? -6.153 11.507 -4.987 1.00 98.56 107 PRO A CA 1
ATOM 782 C C . PRO A 1 107 ? -6.327 10.183 -4.231 1.00 98.56 107 PRO A C 1
ATOM 784 O O . PRO A 1 107 ? -6.647 9.159 -4.838 1.00 98.56 107 PRO A O 1
ATOM 787 N N . ILE A 1 108 ? -6.130 10.212 -2.913 1.00 98.62 108 ILE A N 1
ATOM 788 C CA . ILE A 1 108 ? -6.532 9.136 -1.996 1.00 98.62 108 ILE A CA 1
ATOM 789 C C . ILE A 1 108 ? -7.857 9.563 -1.377 1.00 98.62 108 ILE A C 1
ATOM 791 O O . ILE A 1 108 ? -7.938 10.655 -0.811 1.00 98.62 108 ILE A O 1
ATOM 795 N N . ASP A 1 109 ? -8.886 8.732 -1.514 1.00 97.62 109 ASP A N 1
ATOM 796 C CA . ASP A 1 109 ? -10.173 9.018 -0.883 1.00 97.62 109 ASP A CA 1
ATOM 797 C C . ASP A 1 109 ? -10.046 8.868 0.651 1.00 97.62 109 ASP A C 1
ATOM 799 O O . ASP A 1 109 ? -9.325 7.974 1.115 1.00 97.62 109 ASP A O 1
ATOM 803 N N . PRO A 1 110 ? -10.674 9.750 1.456 1.00 96.56 110 PRO A N 1
ATOM 804 C CA . PRO A 1 110 ? -10.535 9.723 2.910 1.00 96.56 110 PRO A CA 1
ATOM 805 C C . PRO A 1 110 ? -10.890 8.378 3.551 1.00 96.56 110 PRO A C 1
ATOM 807 O O . PRO A 1 110 ? -10.238 7.999 4.522 1.00 96.56 110 PRO A O 1
ATOM 810 N N . ASP A 1 111 ? -11.865 7.652 3.000 1.00 95.62 111 ASP A N 1
ATOM 811 C CA . ASP A 1 111 ? -12.374 6.393 3.555 1.00 95.62 111 ASP A CA 1
ATOM 812 C C . ASP A 1 111 ? -11.848 5.151 2.811 1.00 95.62 111 ASP A C 1
ATOM 814 O O . ASP A 1 111 ? -12.144 4.017 3.203 1.00 95.62 111 ASP A O 1
ATOM 818 N N . GLU A 1 112 ? -11.053 5.347 1.755 1.00 97.56 112 GLU A N 1
ATOM 819 C CA . GLU A 1 112 ? -10.455 4.270 0.969 1.00 97.56 112 GLU A CA 1
ATOM 820 C C . GLU A 1 112 ? -9.343 3.568 1.755 1.00 97.56 112 GLU A C 1
ATOM 822 O O . GLU A 1 112 ? -8.430 4.189 2.319 1.00 97.56 112 GLU A O 1
ATOM 827 N N . ASN A 1 113 ? -9.424 2.238 1.782 1.00 98.69 113 ASN A N 1
ATOM 828 C CA . ASN A 1 113 ? -8.412 1.384 2.391 1.00 98.69 113 ASN A CA 1
ATOM 829 C C . ASN A 1 113 ? -7.319 0.968 1.393 1.00 98.69 113 ASN A C 1
ATOM 831 O O . ASN A 1 113 ? -7.440 1.143 0.180 1.00 98.69 113 ASN A O 1
ATOM 835 N N . ALA A 1 114 ? -6.232 0.378 1.895 1.00 98.69 114 ALA A N 1
ATOM 836 C CA . ALA A 1 114 ? -5.097 0.002 1.052 1.00 98.69 114 ALA A CA 1
ATOM 837 C C . ALA A 1 114 ? -5.437 -1.061 -0.007 1.00 98.69 114 ALA A C 1
ATOM 839 O O . ALA A 1 114 ? -4.798 -1.093 -1.057 1.00 98.69 114 ALA A O 1
ATOM 840 N N . GLY A 1 115 ? -6.431 -1.921 0.233 1.00 98.50 115 GLY A N 1
ATOM 841 C CA . GLY A 1 115 ? -6.920 -2.875 -0.766 1.00 98.50 115 GLY A CA 1
ATOM 842 C C . GLY A 1 115 ? -7.634 -2.187 -1.926 1.00 98.50 115 GLY A C 1
ATOM 843 O O . GLY A 1 115 ? -7.281 -2.412 -3.081 1.00 98.50 115 GLY A O 1
ATOM 844 N N . GLU A 1 116 ? -8.582 -1.309 -1.609 1.00 98.62 116 GLU A N 1
ATOM 845 C CA . GLU A 1 116 ? -9.344 -0.524 -2.588 1.00 98.62 116 GLU A CA 1
ATOM 846 C C . GLU A 1 116 ? -8.413 0.379 -3.419 1.00 98.62 116 GLU A C 1
ATOM 848 O O . GLU A 1 116 ? -8.461 0.356 -4.656 1.00 98.62 116 GLU A O 1
ATOM 853 N N . LEU A 1 117 ? -7.482 1.079 -2.755 1.00 98.75 117 LEU A N 1
ATOM 854 C CA . LEU A 1 117 ? -6.465 1.894 -3.422 1.00 98.75 117 LEU A CA 1
ATOM 855 C C . LEU A 1 117 ? -5.556 1.040 -4.314 1.00 98.75 117 LEU A C 1
ATOM 857 O O . LEU A 1 117 ? -5.265 1.430 -5.442 1.00 98.75 117 LEU A O 1
ATOM 861 N N . SER A 1 118 ? -5.136 -0.142 -3.855 1.00 98.50 118 SER A N 1
ATOM 862 C CA . SER A 1 118 ? -4.312 -1.064 -4.648 1.00 98.50 118 SER A CA 1
ATOM 863 C C . SER A 1 118 ? -4.999 -1.499 -5.940 1.00 98.50 118 SER A C 1
ATOM 865 O O . SER A 1 118 ? -4.401 -1.420 -7.014 1.00 98.50 118 SER A O 1
ATOM 867 N N . GLU A 1 119 ? -6.275 -1.880 -5.880 1.00 98.19 119 GLU A N 1
ATOM 868 C CA . GLU A 1 119 ? -7.037 -2.234 -7.080 1.00 98.19 119 GLU A CA 1
ATOM 869 C C . GLU A 1 119 ? -7.158 -1.062 -8.058 1.00 98.19 119 GLU A C 1
ATOM 871 O O . GLU A 1 119 ? -7.061 -1.240 -9.276 1.00 98.19 119 GLU A O 1
ATOM 876 N N . ARG A 1 120 ? -7.361 0.151 -7.536 1.00 98.44 120 ARG A N 1
ATOM 877 C CA . ARG A 1 120 ? -7.448 1.361 -8.354 1.00 98.44 120 ARG A CA 1
ATOM 878 C C . ARG A 1 120 ? -6.108 1.707 -8.998 1.00 98.44 120 ARG A C 1
ATOM 880 O O . ARG A 1 120 ? -6.075 1.945 -10.204 1.00 98.44 120 ARG A O 1
ATOM 887 N N . LEU A 1 121 ? -5.012 1.660 -8.244 1.00 98.75 121 LEU A N 1
ATOM 888 C CA . LEU A 1 121 ? -3.663 1.877 -8.769 1.00 98.75 121 LEU A CA 1
ATOM 889 C C . LEU A 1 121 ? -3.266 0.803 -9.785 1.00 98.75 121 LEU A C 1
ATOM 891 O O . LEU A 1 121 ? -2.604 1.131 -10.760 1.00 98.75 121 LEU A O 1
ATOM 895 N N . ALA A 1 122 ? -3.717 -0.445 -9.640 1.00 98.25 122 ALA A N 1
ATOM 896 C CA . ALA A 1 122 ? -3.499 -1.479 -10.653 1.00 98.25 122 ALA A CA 1
ATOM 897 C C . ALA A 1 122 ? -4.200 -1.147 -11.986 1.00 98.25 122 ALA A C 1
ATOM 899 O O . ALA A 1 122 ? -3.613 -1.333 -13.053 1.00 98.25 122 ALA A O 1
ATOM 900 N N . ARG A 1 123 ? -5.431 -0.610 -11.937 1.00 98.38 123 ARG A N 1
ATOM 901 C CA . ARG A 1 123 ? -6.171 -0.160 -13.134 1.00 98.38 123 ARG A CA 1
ATOM 902 C C . ARG A 1 123 ? -5.509 1.031 -13.833 1.00 98.38 123 ARG A C 1
ATOM 904 O O . ARG A 1 123 ? -5.603 1.119 -15.051 1.00 98.38 123 ARG A O 1
ATOM 911 N N . ILE A 1 124 ? -4.840 1.904 -13.079 1.00 98.69 124 ILE A N 1
ATOM 912 C CA . ILE A 1 124 ? -4.085 3.056 -13.599 1.00 98.69 124 ILE A CA 1
ATOM 913 C C . ILE A 1 124 ? -2.710 2.618 -14.131 1.00 98.69 124 ILE A C 1
ATOM 915 O O . ILE A 1 124 ? -2.303 2.958 -15.236 1.00 98.69 124 ILE A O 1
ATOM 919 N N . GLY A 1 125 ? -1.986 1.806 -13.365 1.00 98.69 125 GLY A N 1
ATOM 920 C CA . GLY A 1 125 ? -0.613 1.426 -13.676 1.00 98.69 125 GLY A CA 1
ATOM 921 C C . GLY A 1 125 ? -0.474 0.453 -14.841 1.00 98.69 125 GLY A C 1
ATOM 922 O O . GLY A 1 125 ? 0.530 0.503 -15.548 1.00 98.69 125 GLY A O 1
ATOM 923 N N . ALA A 1 126 ? -1.470 -0.401 -15.092 1.00 98.25 126 ALA A N 1
ATOM 924 C CA . ALA A 1 126 ? -1.442 -1.318 -16.230 1.00 98.25 126 ALA A CA 1
ATOM 925 C C . ALA A 1 126 ? -1.334 -0.597 -17.595 1.00 98.25 126 ALA A C 1
ATOM 927 O O . ALA A 1 126 ? -0.401 -0.908 -18.342 1.00 98.25 126 ALA A O 1
ATOM 928 N N . PRO A 1 127 ? -2.218 0.361 -17.953 1.00 98.62 127 PRO A N 1
ATOM 929 C CA . PRO A 1 127 ? -2.067 1.114 -19.195 1.00 98.62 127 PRO A CA 1
ATOM 930 C C . PRO A 1 127 ? -0.799 1.975 -19.208 1.00 98.62 127 PRO A C 1
ATOM 932 O O . PRO A 1 127 ? -0.134 2.005 -20.243 1.00 98.62 127 PRO A O 1
ATOM 935 N N . LEU A 1 128 ? -0.410 2.582 -18.078 1.00 98.81 128 LEU A N 1
ATOM 936 C CA . LEU A 1 128 ? 0.824 3.370 -17.976 1.00 98.81 128 LEU A CA 1
ATOM 937 C C . LEU A 1 128 ? 2.068 2.533 -18.315 1.00 98.81 128 LEU A C 1
ATOM 939 O O . LEU A 1 128 ? 2.907 2.956 -19.103 1.00 98.81 128 LEU A O 1
ATOM 943 N N . LEU A 1 129 ? 2.175 1.314 -17.775 1.00 98.75 129 LEU A N 1
ATOM 944 C CA . LEU A 1 129 ? 3.280 0.403 -18.078 1.00 98.75 129 LEU A CA 1
ATOM 945 C C . LEU A 1 129 ? 3.311 0.031 -19.563 1.00 98.75 129 LEU A C 1
ATOM 947 O O . LEU A 1 129 ? 4.370 0.066 -20.188 1.00 98.75 129 LEU A O 1
ATOM 951 N N . VAL A 1 130 ? 2.156 -0.289 -20.150 1.00 98.44 130 VAL A N 1
ATOM 952 C CA . VAL A 1 130 ? 2.061 -0.602 -21.584 1.00 98.44 130 VAL A CA 1
ATOM 953 C C . VAL A 1 130 ? 2.468 0.598 -22.444 1.00 98.44 130 VAL A C 1
ATOM 955 O O . VAL A 1 130 ? 3.161 0.416 -23.449 1.00 98.44 130 VAL A O 1
ATOM 958 N N . GLU A 1 131 ? 2.061 1.812 -22.071 1.00 98.62 131 GLU A N 1
ATOM 959 C CA . GLU A 1 131 ? 2.491 3.043 -22.736 1.00 98.62 131 GLU A CA 1
A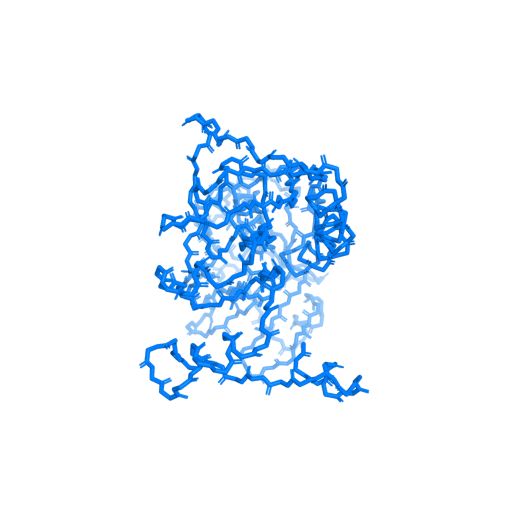TOM 960 C C . GLU A 1 131 ? 4.009 3.211 -22.648 1.00 98.62 131 GLU A C 1
ATOM 962 O O . GLU A 1 131 ? 4.657 3.368 -23.686 1.00 98.62 131 GLU A O 1
ATOM 967 N N . THR A 1 132 ? 4.586 3.101 -21.449 1.00 98.75 132 THR A N 1
ATOM 968 C CA . THR A 1 132 ? 6.032 3.218 -21.234 1.00 98.75 132 THR A CA 1
ATOM 969 C C . THR A 1 132 ? 6.801 2.264 -22.141 1.00 98.75 132 THR A C 1
ATOM 971 O O . THR A 1 132 ? 7.659 2.708 -22.902 1.00 98.75 132 THR A O 1
ATOM 974 N N . LEU A 1 133 ? 6.458 0.971 -22.145 1.00 98.50 133 LEU A N 1
ATOM 975 C CA . LEU A 1 133 ? 7.148 -0.025 -22.975 1.00 98.50 133 LEU A CA 1
ATOM 976 C C . LEU A 1 133 ? 7.051 0.302 -24.474 1.00 98.50 133 LEU A C 1
ATOM 978 O O . LEU A 1 133 ? 8.037 0.189 -25.206 1.00 98.50 133 LEU A O 1
ATOM 982 N N . ARG A 1 134 ? 5.881 0.756 -24.947 1.00 98.31 134 ARG A N 1
ATOM 983 C CA . ARG A 1 134 ? 5.692 1.160 -26.351 1.00 98.31 134 ARG A CA 1
ATOM 984 C C . ARG A 1 134 ? 6.557 2.360 -26.721 1.00 98.31 134 ARG A C 1
ATOM 986 O O . ARG A 1 134 ? 7.178 2.336 -27.784 1.00 98.31 134 ARG A O 1
ATOM 993 N N . ARG A 1 135 ? 6.608 3.383 -25.867 1.00 98.50 135 ARG A N 1
ATOM 994 C CA . ARG A 1 135 ? 7.386 4.605 -26.110 1.00 98.50 135 ARG A CA 1
ATOM 995 C C . ARG A 1 135 ? 8.886 4.345 -26.033 1.00 98.50 135 ARG A C 1
ATOM 997 O O . ARG A 1 135 ? 9.630 4.844 -26.872 1.00 98.50 135 ARG A O 1
ATOM 1004 N N . VAL A 1 136 ? 9.343 3.491 -25.118 1.00 98.19 136 VAL A N 1
ATOM 1005 C CA . VAL A 1 136 ? 10.749 3.056 -25.095 1.00 98.19 136 VAL A CA 1
ATOM 1006 C C . VAL A 1 136 ? 11.107 2.329 -26.396 1.00 98.19 136 VAL A C 1
ATOM 1008 O O . VAL A 1 136 ? 12.108 2.666 -27.025 1.00 98.19 136 VAL A O 1
ATOM 1011 N N . ALA A 1 137 ? 10.266 1.395 -26.852 1.00 97.44 137 ALA A N 1
ATOM 1012 C CA . ALA A 1 137 ? 10.545 0.597 -28.046 1.00 97.44 137 ALA A CA 1
ATOM 1013 C C . ALA A 1 137 ? 10.491 1.384 -29.366 1.00 97.44 137 ALA A C 1
ATOM 1015 O O . ALA A 1 137 ? 11.266 1.096 -30.276 1.00 97.44 137 ALA A O 1
ATOM 1016 N N . ARG A 1 138 ? 9.549 2.326 -29.500 1.00 97.50 138 ARG A N 1
ATOM 1017 C CA . ARG A 1 138 ? 9.252 3.003 -30.778 1.00 97.50 138 ARG A CA 1
ATOM 1018 C C . ARG A 1 138 ? 9.828 4.406 -30.878 1.00 97.50 138 ARG A C 1
ATOM 1020 O O . ARG A 1 138 ? 10.220 4.819 -31.962 1.00 97.50 138 ARG A O 1
ATOM 1027 N N . GLU A 1 139 ? 9.853 5.131 -29.766 1.00 97.56 139 GLU A N 1
ATOM 1028 C CA . GLU A 1 139 ? 10.253 6.543 -29.716 1.00 97.56 139 GLU A CA 1
ATOM 1029 C C . GLU A 1 139 ? 11.630 6.719 -29.070 1.00 97.56 139 GLU A C 1
ATOM 1031 O O . GLU A 1 139 ? 12.202 7.804 -29.114 1.00 97.56 139 GLU A O 1
ATOM 1036 N N . GLY A 1 140 ? 12.177 5.667 -28.452 1.00 96.25 140 GLY A N 1
ATOM 1037 C CA . GLY A 1 140 ? 13.427 5.760 -27.712 1.00 96.25 140 GLY A CA 1
ATOM 1038 C C . GLY A 1 140 ? 13.299 6.596 -26.439 1.00 96.25 140 GLY A C 1
ATOM 1039 O O . GLY A 1 140 ? 14.282 7.220 -26.038 1.00 96.25 140 GLY A O 1
ATOM 1040 N N . LEU A 1 141 ? 12.125 6.602 -25.791 1.00 98.19 141 LEU A N 1
ATOM 1041 C CA . LEU A 1 141 ? 11.928 7.266 -24.498 1.00 98.19 141 LEU A CA 1
ATOM 1042 C C . LEU A 1 141 ? 13.051 6.881 -23.518 1.00 98.19 141 LEU A C 1
ATOM 1044 O O . LEU A 1 141 ? 13.366 5.702 -23.351 1.00 98.19 141 LEU A O 1
ATOM 1048 N N . ARG A 1 142 ? 13.670 7.884 -22.889 1.00 97.56 142 ARG A N 1
ATOM 1049 C CA . ARG A 1 142 ? 14.724 7.707 -21.885 1.00 97.56 142 ARG A CA 1
ATOM 1050 C C . ARG A 1 142 ? 14.195 8.084 -20.504 1.00 97.56 142 ARG A C 1
ATOM 1052 O O . ARG A 1 142 ? 13.441 9.055 -20.414 1.00 97.56 142 ARG A O 1
ATOM 1059 N N . PRO A 1 143 ? 14.574 7.350 -19.451 1.00 97.94 143 PRO A N 1
ATOM 1060 C CA . PRO A 1 143 ? 14.166 7.694 -18.104 1.00 97.94 143 PRO A CA 1
ATOM 1061 C C . PRO A 1 143 ? 15.016 8.859 -17.571 1.00 97.94 143 PRO A C 1
ATOM 1063 O O . PRO A 1 143 ? 16.164 9.050 -17.979 1.00 97.94 143 PRO A O 1
ATOM 1066 N N . ALA A 1 144 ? 14.457 9.643 -16.653 1.00 98.12 144 ALA A N 1
ATOM 1067 C CA . ALA A 1 144 ? 15.129 10.761 -15.999 1.00 98.12 144 ALA A CA 1
ATOM 1068 C C . ALA A 1 144 ? 15.533 10.394 -14.559 1.00 98.12 144 ALA A C 1
ATOM 1070 O O . ALA A 1 144 ? 14.761 9.722 -13.871 1.00 98.12 144 ALA A O 1
ATOM 1071 N N . PRO A 1 145 ? 16.706 10.830 -14.060 1.00 97.94 145 PRO A N 1
ATOM 1072 C CA . PRO A 1 145 ? 17.098 10.601 -12.671 1.00 97.94 145 PRO A CA 1
ATOM 1073 C C . PRO A 1 145 ? 16.036 11.088 -11.681 1.00 97.94 145 PRO A C 1
ATOM 1075 O O . PRO A 1 145 ? 15.429 12.143 -11.876 1.00 97.94 145 PRO A O 1
ATOM 1078 N N . GLN A 1 146 ? 15.833 10.334 -10.600 1.00 97.81 146 GLN A N 1
ATOM 1079 C CA . GLN A 1 146 ? 14.986 10.797 -9.504 1.00 97.81 146 GLN A CA 1
ATOM 1080 C C . GLN A 1 146 ? 15.620 12.030 -8.830 1.00 97.81 146 GLN A C 1
ATOM 1082 O O . GLN A 1 146 ? 16.846 12.075 -8.685 1.00 97.81 146 GLN A O 1
ATOM 1087 N N . PRO A 1 147 ? 14.820 13.017 -8.389 1.00 95.50 147 PRO A N 1
ATOM 1088 C CA . PRO A 1 147 ? 15.340 14.137 -7.616 1.00 95.50 147 PRO A CA 1
ATOM 1089 C C . PRO A 1 147 ? 15.881 13.661 -6.252 1.00 95.50 147 PRO A C 1
ATOM 1091 O O . PRO A 1 147 ? 15.380 12.677 -5.703 1.00 95.50 147 PRO A O 1
ATOM 1094 N N . PRO A 1 148 ? 16.882 14.354 -5.675 1.00 93.44 148 PRO A N 1
ATOM 1095 C CA . PRO A 1 148 ? 17.435 14.007 -4.362 1.00 93.44 148 PRO A CA 1
ATOM 1096 C C . PRO A 1 148 ? 16.493 14.367 -3.200 1.00 93.44 148 PRO A C 1
ATOM 1098 O O . PRO A 1 148 ? 16.627 13.837 -2.099 1.00 93.44 148 PRO A O 1
ATOM 1101 N N . GLU A 1 149 ? 15.539 15.268 -3.431 1.00 96.56 149 GLU A N 1
ATOM 1102 C CA . GLU A 1 149 ? 14.552 15.707 -2.447 1.00 96.56 149 GLU A CA 1
ATOM 1103 C C . GLU A 1 149 ? 13.302 14.817 -2.469 1.00 96.56 149 GLU A C 1
ATOM 1105 O O . GLU A 1 149 ? 12.873 14.346 -3.521 1.00 96.56 149 GLU A O 1
ATOM 1110 N N . GLY A 1 150 ? 12.684 14.606 -1.302 1.00 94.06 150 GLY A N 1
ATOM 1111 C CA . GLY A 1 150 ? 11.440 13.834 -1.181 1.00 94.06 150 GLY A CA 1
ATOM 1112 C C . GLY A 1 150 ? 11.618 12.313 -1.140 1.00 94.06 150 GLY A C 1
ATOM 1113 O O . GLY A 1 150 ? 10.622 11.591 -1.177 1.00 94.06 150 GLY A O 1
ATOM 1114 N N . ILE A 1 151 ? 12.857 11.814 -1.040 1.00 96.88 151 ILE A N 1
ATOM 1115 C CA . ILE A 1 151 ? 13.132 10.386 -0.839 1.00 96.88 151 ILE A CA 1
ATOM 1116 C C . ILE A 1 151 ? 12.564 9.945 0.516 1.00 96.88 151 ILE A C 1
ATOM 1118 O O . ILE A 1 151 ? 12.930 10.470 1.569 1.00 96.88 151 ILE A O 1
ATOM 1122 N N . SER A 1 152 ? 11.699 8.936 0.495 1.00 97.62 152 SER A N 1
ATOM 1123 C CA . SER A 1 152 ? 11.203 8.253 1.692 1.00 97.62 152 SER A CA 1
ATOM 1124 C C . SER A 1 152 ? 11.079 6.753 1.429 1.00 97.62 152 SER A C 1
ATOM 1126 O O . SER A 1 152 ? 11.105 6.315 0.278 1.00 97.62 152 SER A O 1
ATOM 1128 N N . THR A 1 153 ? 10.984 5.944 2.486 1.00 96.81 153 THR A N 1
ATOM 1129 C CA . THR A 1 153 ? 10.974 4.477 2.371 1.00 96.81 153 THR A CA 1
ATOM 1130 C C . THR A 1 153 ? 9.692 3.864 2.928 1.00 96.81 153 THR A C 1
ATOM 1132 O O . THR A 1 153 ? 9.067 4.401 3.840 1.00 96.81 153 THR A O 1
ATOM 1135 N N . ALA A 1 154 ? 9.302 2.724 2.367 1.00 96.75 154 ALA A N 1
ATOM 1136 C CA . ALA A 1 154 ? 8.127 1.946 2.720 1.00 96.75 154 ALA A CA 1
ATOM 1137 C C . ALA A 1 154 ? 8.544 0.479 2.945 1.00 96.75 154 ALA A C 1
ATOM 1139 O O . ALA A 1 154 ? 8.575 -0.313 1.999 1.00 96.75 154 ALA A O 1
ATOM 1140 N N . PRO A 1 155 ? 8.922 0.095 4.177 1.00 94.88 155 PRO A N 1
ATOM 1141 C CA . PRO A 1 155 ? 9.458 -1.233 4.455 1.00 94.88 155 PRO A CA 1
ATOM 1142 C C . PRO A 1 155 ? 8.400 -2.335 4.312 1.00 94.88 155 PRO A C 1
ATOM 1144 O O . PRO A 1 155 ? 7.195 -2.089 4.232 1.00 94.88 155 PRO A O 1
ATOM 1147 N N . THR A 1 156 ? 8.853 -3.588 4.313 1.00 95.25 156 THR A N 1
ATOM 1148 C CA . THR A 1 156 ? 7.963 -4.752 4.381 1.00 95.25 156 THR A CA 1
ATOM 1149 C C . THR A 1 156 ? 7.211 -4.772 5.706 1.00 95.25 156 THR A C 1
ATOM 1151 O O . THR A 1 156 ? 7.830 -4.821 6.772 1.00 95.25 156 THR A O 1
ATOM 1154 N N . LEU A 1 157 ? 5.882 -4.801 5.629 1.00 96.44 157 LEU A N 1
ATOM 1155 C CA . LEU A 1 157 ? 5.016 -4.892 6.799 1.00 96.44 157 LEU A CA 1
ATOM 1156 C C . LEU A 1 157 ? 4.972 -6.312 7.373 1.00 96.44 157 LEU A C 1
ATOM 1158 O O . LEU A 1 157 ? 4.976 -7.318 6.660 1.00 96.44 157 LEU A O 1
ATOM 1162 N N . ARG A 1 158 ? 4.889 -6.384 8.695 1.00 97.06 158 ARG A N 1
ATOM 1163 C CA . ARG A 1 158 ? 4.726 -7.590 9.507 1.00 97.06 158 ARG A CA 1
ATOM 1164 C C . ARG A 1 158 ? 3.368 -7.541 10.192 1.00 97.06 158 ARG A C 1
ATOM 1166 O O . ARG A 1 158 ? 2.789 -6.476 10.367 1.00 97.06 158 ARG A O 1
ATOM 1173 N N . LYS A 1 159 ? 2.893 -8.691 10.686 1.00 95.94 159 LYS A N 1
ATOM 1174 C CA . LYS A 1 159 ? 1.624 -8.763 11.431 1.00 95.94 159 LYS A CA 1
ATOM 1175 C C . LYS A 1 159 ? 1.558 -7.725 12.557 1.00 95.94 159 LYS A C 1
ATOM 1177 O O . LYS A 1 159 ? 0.558 -7.041 12.661 1.00 95.94 159 LYS A O 1
ATOM 1182 N N . ARG A 1 160 ? 2.629 -7.572 13.346 1.00 97.19 160 ARG A N 1
ATOM 1183 C CA . ARG A 1 160 ? 2.692 -6.614 14.470 1.00 97.19 160 ARG A CA 1
ATOM 1184 C C . ARG A 1 160 ? 2.472 -5.154 14.063 1.00 97.19 160 ARG A C 1
ATOM 1186 O O . ARG A 1 160 ? 2.048 -4.372 14.900 1.00 97.19 160 ARG A O 1
ATOM 1193 N N . ASP A 1 161 ? 2.765 -4.805 12.811 1.00 98.12 161 ASP A N 1
ATOM 1194 C CA . ASP A 1 161 ? 2.654 -3.428 12.330 1.00 98.12 161 ASP A CA 1
ATOM 1195 C C . ASP A 1 161 ? 1.185 -3.029 12.113 1.00 98.12 161 ASP A C 1
ATOM 1197 O O . ASP A 1 161 ? 0.907 -1.852 11.941 1.00 98.12 161 ASP A O 1
ATOM 1201 N N . GLY A 1 162 ? 0.251 -3.990 12.158 1.00 98.25 162 GLY A N 1
ATOM 1202 C CA . GLY A 1 162 ? -1.190 -3.739 12.163 1.00 98.25 162 GLY A CA 1
ATOM 1203 C C . GLY A 1 162 ? -1.800 -3.506 13.550 1.00 98.25 162 GLY A C 1
ATOM 1204 O O . GLY A 1 162 ? -3.021 -3.419 13.646 1.00 98.25 162 GLY A O 1
ATOM 1205 N N . LEU A 1 163 ? -1.003 -3.473 14.627 1.00 98.62 163 LEU A N 1
ATOM 1206 C CA . LEU A 1 163 ? -1.522 -3.166 15.962 1.00 98.62 163 LEU A CA 1
ATOM 1207 C C . LEU A 1 163 ? -1.964 -1.699 16.008 1.00 98.62 163 LEU A C 1
ATOM 1209 O O . LEU A 1 163 ? -1.137 -0.805 15.827 1.00 98.62 163 LEU A O 1
ATOM 1213 N N . VAL A 1 164 ? -3.245 -1.460 16.291 1.00 98.69 164 VAL A N 1
ATOM 1214 C CA . VAL A 1 164 ? -3.823 -0.112 16.284 1.00 98.69 164 VAL A CA 1
ATOM 1215 C C . VAL A 1 164 ? -3.136 0.780 17.332 1.00 98.69 164 VAL A C 1
ATOM 1217 O O . VAL A 1 164 ? -3.181 0.467 18.525 1.00 98.69 164 VAL A O 1
ATOM 1220 N N . PRO A 1 165 ? -2.540 1.918 16.926 1.00 98.06 165 PRO A N 1
ATOM 1221 C CA . PRO A 1 165 ? -1.819 2.808 17.826 1.00 98.06 165 PRO A CA 1
ATOM 1222 C C . PRO A 1 165 ? -2.789 3.797 18.481 1.00 98.06 165 PRO A C 1
ATOM 1224 O O . PRO A 1 165 ? -2.860 4.968 18.105 1.00 98.06 165 PRO A O 1
ATOM 1227 N N . TRP A 1 166 ? -3.587 3.317 19.440 1.00 97.69 166 TRP A N 1
ATOM 1228 C CA . TRP A 1 166 ? -4.630 4.118 20.095 1.00 97.69 166 TRP A CA 1
ATOM 1229 C C . TRP A 1 166 ? -4.108 5.408 20.736 1.00 97.69 166 TRP A C 1
ATOM 1231 O O . TRP A 1 166 ? -4.871 6.354 20.891 1.00 97.69 166 TRP A O 1
ATOM 1241 N N . ASP A 1 167 ? -2.825 5.467 21.096 1.00 96.00 167 ASP A N 1
ATOM 1242 C CA . ASP A 1 167 ? -2.140 6.627 21.678 1.00 96.00 167 ASP A CA 1
ATOM 1243 C C . ASP A 1 167 ? -1.998 7.824 20.721 1.00 96.00 167 ASP A C 1
ATOM 1245 O O . ASP A 1 167 ? -1.603 8.908 21.149 1.00 96.00 167 ASP A O 1
ATOM 1249 N N . ARG A 1 168 ? -2.325 7.656 19.436 1.00 96.25 168 ARG A N 1
ATOM 1250 C CA . ARG A 1 168 ? -2.297 8.717 18.419 1.00 96.25 168 ARG A CA 1
ATOM 1251 C C . ARG A 1 168 ? -3.635 9.434 18.299 1.00 96.25 168 ARG A C 1
ATOM 1253 O O . ARG A 1 168 ? -4.640 8.978 18.825 1.00 96.25 168 ARG A O 1
ATOM 1260 N N . ASP A 1 169 ? -3.663 10.556 17.588 1.00 94.69 169 ASP A N 1
ATOM 1261 C CA . ASP A 1 169 ? -4.914 11.259 17.285 1.00 94.69 169 ASP A CA 1
ATOM 1262 C C . ASP A 1 169 ? -5.855 10.404 16.429 1.00 94.69 169 ASP A C 1
ATOM 1264 O O . ASP A 1 169 ? -5.409 9.595 15.613 1.00 94.69 169 ASP A O 1
ATOM 1268 N N . ALA A 1 170 ? -7.164 10.624 16.559 1.00 95.69 170 ALA A N 1
ATOM 1269 C CA . ALA A 1 170 ? -8.201 9.841 15.891 1.00 95.69 170 ALA A CA 1
ATOM 1270 C C . ALA A 1 170 ? -8.017 9.747 14.367 1.00 95.69 170 ALA A C 1
ATOM 1272 O O . ALA A 1 170 ? -8.246 8.687 13.793 1.00 95.69 170 ALA A O 1
ATOM 1273 N N . VAL A 1 171 ? -7.539 10.815 13.716 1.00 97.00 171 VAL A N 1
ATOM 1274 C CA . VAL A 1 171 ? -7.213 10.807 12.277 1.00 97.00 171 VAL A CA 1
ATOM 1275 C C . VAL A 1 171 ? -6.076 9.828 11.972 1.00 97.00 171 VAL A C 1
ATOM 1277 O O . VAL A 1 171 ? -6.182 9.036 11.044 1.00 97.00 171 VAL A O 1
ATOM 1280 N N . ARG A 1 172 ? -5.016 9.808 12.788 1.00 98.12 172 ARG A N 1
ATOM 1281 C CA . ARG A 1 172 ? -3.881 8.884 12.620 1.00 98.12 172 ARG A CA 1
ATOM 1282 C C . ARG A 1 172 ? -4.269 7.440 12.916 1.00 98.12 172 ARG A C 1
ATOM 1284 O O . ARG A 1 172 ? -3.812 6.537 12.224 1.00 98.12 172 ARG A O 1
ATOM 1291 N N . VAL A 1 173 ? -5.120 7.221 13.917 1.00 98.50 173 VAL A N 1
ATOM 1292 C CA . VAL A 1 173 ? -5.700 5.903 14.210 1.00 98.50 173 VAL A CA 1
ATOM 1293 C C . VAL A 1 173 ? -6.549 5.422 13.033 1.00 98.50 173 VAL A C 1
ATOM 1295 O O . VAL A 1 173 ? -6.411 4.283 12.596 1.00 98.50 173 VAL A O 1
ATOM 1298 N N . HIS A 1 174 ? -7.391 6.297 12.488 1.00 98.62 174 HIS A N 1
ATOM 1299 C CA . HIS A 1 174 ? -8.209 6.017 11.315 1.00 98.62 174 HIS A CA 1
ATOM 1300 C C . HIS A 1 174 ? -7.358 5.661 10.086 1.00 98.62 174 HIS A C 1
ATOM 1302 O O . HIS A 1 174 ? -7.547 4.590 9.507 1.00 98.62 174 HIS A O 1
ATOM 1308 N N . ASP A 1 175 ? -6.374 6.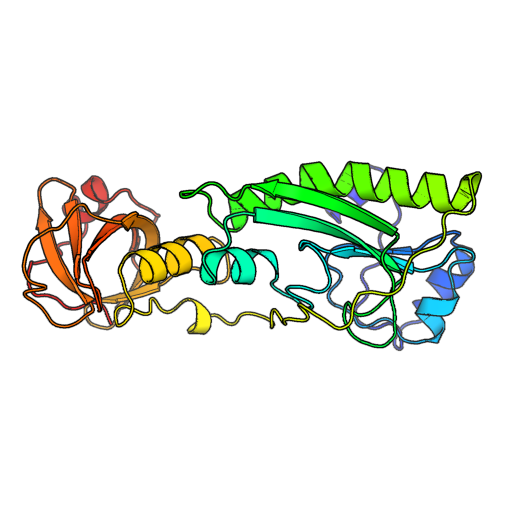499 9.749 1.00 98.81 175 ASP A N 1
ATOM 1309 C CA . ASP A 1 175 ? -5.425 6.273 8.654 1.00 98.81 175 ASP A CA 1
ATOM 1310 C C . ASP A 1 175 ? -4.643 4.968 8.832 1.00 98.81 175 ASP A C 1
ATOM 1312 O O . ASP A 1 175 ? -4.475 4.205 7.882 1.00 98.81 175 ASP A O 1
ATOM 1316 N N . HIS A 1 176 ? -4.233 4.648 10.063 1.00 98.81 176 HIS A N 1
ATOM 1317 C CA . HIS A 1 176 ? -3.607 3.369 10.373 1.00 98.81 176 HIS A CA 1
ATOM 1318 C C . HIS A 1 176 ? -4.535 2.186 10.074 1.00 98.81 176 HIS A C 1
ATOM 1320 O O . HIS A 1 176 ? -4.133 1.240 9.396 1.00 98.81 176 HIS A O 1
ATOM 1326 N N . ILE A 1 177 ? -5.786 2.240 10.542 1.00 98.75 177 ILE A N 1
ATOM 1327 C CA . ILE A 1 177 ? -6.766 1.170 10.330 1.00 98.75 177 ILE A CA 1
ATOM 1328 C C . ILE A 1 177 ? -6.985 0.938 8.833 1.00 98.75 177 ILE A C 1
ATOM 1330 O O . ILE A 1 177 ? -6.856 -0.196 8.369 1.00 98.75 177 ILE A O 1
ATOM 1334 N N . ARG A 1 178 ? -7.285 1.983 8.055 1.00 98.69 178 ARG A N 1
ATOM 1335 C CA . ARG A 1 178 ? -7.536 1.827 6.611 1.00 98.69 178 ARG A CA 1
ATOM 1336 C C . ARG A 1 178 ? -6.256 1.489 5.828 1.00 98.69 178 ARG A C 1
ATOM 1338 O O . ARG A 1 178 ? -6.317 0.728 4.867 1.00 98.69 178 ARG A O 1
ATOM 1345 N N . GLY A 1 179 ? -5.089 1.954 6.275 1.00 98.62 179 GLY A N 1
ATOM 1346 C CA . GLY A 1 179 ? -3.793 1.663 5.653 1.00 98.62 179 GLY A CA 1
ATOM 1347 C C . GLY A 1 179 ? -3.295 0.239 5.876 1.00 98.62 179 GLY A C 1
ATOM 1348 O O . GLY A 1 179 ? -2.593 -0.302 5.030 1.00 98.62 179 GLY A O 1
ATOM 1349 N N . MET A 1 180 ? -3.683 -0.403 6.977 1.00 98.62 180 MET A N 1
ATOM 1350 C CA . MET A 1 180 ? -3.286 -1.782 7.279 1.00 98.62 180 MET A CA 1
ATOM 1351 C C . MET A 1 180 ? -4.258 -2.826 6.721 1.00 98.62 180 MET A C 1
ATOM 1353 O O . MET A 1 180 ? -3.954 -4.019 6.759 1.00 98.62 180 MET A O 1
ATOM 1357 N N . ASN A 1 181 ? -5.417 -2.418 6.197 1.00 98.19 181 ASN A N 1
ATOM 1358 C CA . ASN A 1 181 ? -6.422 -3.327 5.653 1.00 98.19 181 ASN A CA 1
ATOM 1359 C C . ASN A 1 181 ? -6.357 -3.419 4.118 1.00 98.19 181 ASN A C 1
ATOM 1361 O O . ASN A 1 181 ? -6.228 -2.398 3.448 1.00 98.19 181 ASN A O 1
ATOM 1365 N N . PRO A 1 182 ? -6.477 -4.630 3.534 1.00 96.94 182 PRO A N 1
ATOM 1366 C CA . PRO A 1 182 ? -6.722 -5.918 4.197 1.00 96.94 182 PRO A CA 1
ATOM 1367 C C . PRO A 1 182 ? -5.449 -6.617 4.710 1.00 96.94 182 PRO A C 1
ATOM 1369 O O . PRO A 1 182 ? -5.548 -7.624 5.412 1.00 96.94 182 PRO A O 1
ATOM 1372 N N . ARG A 1 183 ? -4.253 -6.140 4.333 1.00 95.56 183 ARG A N 1
ATOM 1373 C CA . ARG A 1 183 ? -2.962 -6.739 4.710 1.00 95.56 183 ARG A CA 1
ATOM 1374 C C . ARG A 1 183 ? -1.979 -5.669 5.198 1.00 95.56 183 ARG A C 1
ATOM 1376 O O . ARG A 1 183 ? -1.797 -4.683 4.482 1.00 95.56 183 ARG A O 1
ATOM 1383 N N . PRO A 1 184 ? -1.294 -5.891 6.339 1.00 96.62 184 PRO A N 1
ATOM 1384 C CA . PRO A 1 184 ? -1.261 -7.117 7.159 1.00 96.62 184 PRO A CA 1
ATOM 1385 C C . PRO A 1 184 ? -2.537 -7.397 7.980 1.00 96.62 184 PRO A C 1
ATOM 1387 O O . PRO A 1 184 ? -2.675 -8.490 8.531 1.00 96.62 184 PRO A O 1
ATOM 1390 N N . GLY A 1 185 ? -3.472 -6.450 8.001 1.00 97.50 185 GLY A N 1
ATOM 1391 C CA . GLY A 1 185 ? -4.712 -6.471 8.766 1.00 97.50 185 GLY A CA 1
ATOM 1392 C C . GLY A 1 185 ? -4.562 -5.663 10.051 1.00 97.50 185 GLY A C 1
ATOM 1393 O O . GLY A 1 185 ? -3.671 -5.941 10.853 1.00 97.50 185 GLY A O 1
ATOM 1394 N N . SER A 1 186 ? -5.444 -4.683 10.247 1.00 98.44 186 SER A N 1
ATOM 1395 C CA . SER A 1 186 ? -5.499 -3.894 11.480 1.00 98.44 186 SER A CA 1
ATOM 1396 C C . SER A 1 186 ? -6.152 -4.694 12.612 1.00 98.44 186 SER A C 1
ATOM 1398 O O . SER A 1 186 ? -7.176 -5.361 12.411 1.00 98.44 186 SER A O 1
ATOM 1400 N N . PHE A 1 187 ? -5.575 -4.647 13.812 1.00 98.62 187 PHE A N 1
ATOM 1401 C CA . PHE A 1 187 ? -6.084 -5.354 14.984 1.00 98.62 187 PHE A CA 1
ATOM 1402 C C . PHE A 1 187 ? -5.738 -4.659 16.304 1.00 98.62 187 PHE A C 1
ATOM 1404 O O . PHE A 1 187 ? -4.797 -3.883 16.410 1.00 98.62 187 PHE A O 1
ATOM 1411 N N . THR A 1 188 ? -6.497 -4.991 17.339 1.00 98.50 188 THR A N 1
ATOM 1412 C CA . THR A 1 188 ? -6.244 -4.632 18.736 1.00 98.50 188 THR A CA 1
ATOM 1413 C C . THR A 1 188 ? -6.452 -5.862 19.616 1.00 98.50 188 THR A C 1
ATOM 1415 O O . THR A 1 188 ? -6.958 -6.887 19.149 1.00 98.50 188 THR A O 1
ATOM 1418 N N . PHE A 1 189 ? -6.106 -5.768 20.895 1.00 97.62 189 PHE A N 1
ATOM 1419 C CA . PHE A 1 189 ? -6.530 -6.740 21.897 1.00 97.62 189 PHE A CA 1
ATOM 1420 C C . PHE A 1 189 ? -7.728 -6.218 22.684 1.00 97.62 189 PHE A C 1
ATOM 1422 O O . PHE A 1 189 ? -7.827 -5.021 22.943 1.00 97.62 189 PHE A O 1
ATOM 1429 N N . LEU A 1 190 ? -8.647 -7.112 23.042 1.00 96.00 190 LEU A N 1
ATOM 1430 C CA . LEU A 1 190 ? -9.733 -6.856 23.985 1.00 96.00 190 LEU A CA 1
ATOM 1431 C C . LEU A 1 190 ? -9.876 -8.094 24.872 1.00 96.00 190 LEU A C 1
ATOM 1433 O O . LEU A 1 190 ? -10.049 -9.202 24.366 1.00 96.00 190 LEU A O 1
ATOM 1437 N N . ARG A 1 191 ? -9.749 -7.919 26.195 1.00 94.81 191 ARG A N 1
ATOM 1438 C CA . ARG A 1 191 ? -9.688 -9.030 27.171 1.00 94.81 191 ARG A CA 1
ATOM 1439 C C . ARG A 1 191 ? -8.626 -10.090 26.814 1.00 94.81 191 ARG A C 1
ATOM 1441 O O . ARG A 1 191 ? -8.842 -11.282 27.002 1.00 94.81 191 ARG A O 1
ATOM 1448 N N . GLY A 1 192 ? -7.495 -9.660 26.248 1.00 93.31 192 GLY A N 1
ATOM 1449 C CA . GLY A 1 192 ? -6.400 -10.538 25.812 1.00 93.31 192 GLY A CA 1
ATOM 1450 C C . GLY A 1 192 ? -6.635 -11.290 24.494 1.00 93.31 192 GLY A C 1
ATOM 1451 O O . GLY A 1 192 ? -5.697 -11.889 23.976 1.00 93.31 192 GLY A O 1
ATOM 1452 N N . A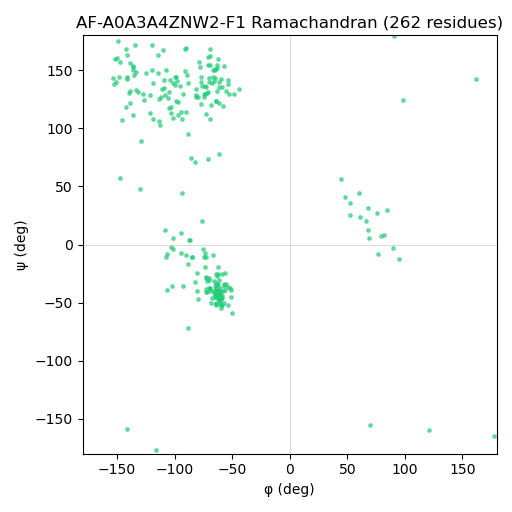LA A 1 193 ? -7.839 -11.236 23.915 1.00 95.56 193 ALA A N 1
ATOM 1453 C CA . ALA A 1 193 ? -8.141 -11.845 22.620 1.00 95.56 193 ALA A CA 1
ATOM 1454 C C . ALA A 1 193 ? -7.912 -10.857 21.469 1.00 95.56 193 ALA A C 1
ATOM 1456 O O . ALA A 1 193 ? -8.099 -9.648 21.627 1.00 95.56 193 ALA A O 1
ATOM 1457 N N . THR A 1 194 ? -7.535 -11.367 20.293 1.00 96.94 194 THR A N 1
ATOM 1458 C CA . THR A 1 194 ? -7.360 -10.521 19.103 1.00 96.94 194 THR A CA 1
ATOM 1459 C C . THR A 1 194 ? -8.719 -10.097 18.548 1.00 96.94 194 THR A C 1
ATOM 1461 O O . THR A 1 194 ? -9.584 -10.928 18.265 1.00 96.94 194 THR A O 1
ATOM 1464 N N . LEU A 1 195 ? -8.874 -8.798 18.310 1.00 97.81 195 LEU A N 1
ATOM 1465 C CA . LEU A 1 195 ? -10.013 -8.201 17.628 1.00 97.81 195 LEU A CA 1
ATOM 1466 C C . LEU A 1 195 ? -9.505 -7.438 16.406 1.00 97.81 195 LEU A C 1
ATOM 1468 O O . LEU A 1 195 ? -8.811 -6.432 16.539 1.00 97.81 195 LEU A O 1
ATOM 1472 N N . LYS A 1 196 ? -9.841 -7.902 15.202 1.00 98.31 196 LYS A N 1
ATOM 1473 C CA . LYS A 1 196 ? -9.512 -7.157 13.982 1.00 98.31 196 LYS A CA 1
ATOM 1474 C C . LYS A 1 196 ? -10.478 -5.999 13.795 1.00 98.31 196 LYS A C 1
ATOM 1476 O O . LYS A 1 196 ? -11.685 -6.163 13.981 1.00 98.31 196 LYS A O 1
ATOM 1481 N N . VAL A 1 197 ? -9.939 -4.868 13.359 1.00 98.25 197 VAL A N 1
ATOM 1482 C CA . VAL A 1 197 ? -10.692 -3.655 13.042 1.00 98.25 197 VAL A CA 1
ATOM 1483 C C . VAL A 1 197 ? -10.580 -3.429 11.542 1.00 98.25 197 VAL A C 1
ATOM 1485 O O . VAL A 1 197 ? -9.517 -3.064 11.048 1.00 98.25 197 VAL A O 1
ATOM 1488 N N . LEU A 1 198 ? -11.657 -3.695 10.807 1.00 97.88 198 LEU A N 1
ATOM 1489 C CA . LEU A 1 198 ? -11.639 -3.702 9.341 1.00 97.88 198 LEU A CA 1
ATOM 1490 C C . LEU A 1 198 ? -12.023 -2.342 8.754 1.00 97.88 198 LEU A C 1
ATOM 1492 O O . LEU A 1 198 ? -11.447 -1.919 7.756 1.00 97.88 198 LEU A O 1
ATOM 1496 N N . ARG A 1 199 ? -12.959 -1.636 9.399 1.00 98.00 199 ARG A N 1
ATOM 1497 C CA . ARG A 1 199 ? -13.362 -0.268 9.043 1.00 98.00 199 ARG A CA 1
ATOM 1498 C C . ARG A 1 199 ? -13.620 0.557 10.295 1.00 98.00 199 ARG A C 1
ATOM 1500 O O . ARG A 1 199 ? -14.204 0.065 11.266 1.00 98.00 199 ARG A O 1
ATOM 1507 N N . ALA A 1 200 ? -13.233 1.822 10.245 1.00 97.81 200 ALA A N 1
ATOM 1508 C CA . ALA A 1 200 ? -13.509 2.820 11.268 1.00 97.81 200 ALA A CA 1
ATOM 1509 C C . ALA A 1 200 ? -13.801 4.170 10.602 1.00 97.81 200 ALA A C 1
ATOM 1511 O O . ALA A 1 200 ? -13.563 4.322 9.412 1.00 97.81 200 ALA A O 1
ATOM 1512 N N . ALA A 1 201 ? -14.298 5.128 11.375 1.00 96.94 201 ALA A N 1
ATOM 1513 C CA . ALA A 1 201 ? -14.415 6.527 10.979 1.00 96.94 201 ALA A CA 1
ATOM 1514 C C . ALA A 1 201 ? -13.965 7.418 12.137 1.00 96.94 201 ALA A C 1
ATOM 1516 O O . ALA A 1 201 ? -14.144 7.057 13.305 1.00 96.94 201 ALA A O 1
ATOM 1517 N N . VAL A 1 202 ? -13.420 8.593 11.832 1.00 95.75 202 VAL A N 1
ATOM 1518 C CA . VAL A 1 202 ? -13.200 9.628 12.851 1.00 95.75 202 VAL A CA 1
ATOM 1519 C C . VAL A 1 202 ? -14.563 10.050 13.405 1.00 95.75 202 VAL A C 1
ATOM 1521 O O . VAL A 1 202 ? -15.513 10.248 12.648 1.00 95.75 202 VAL A O 1
ATOM 1524 N N . ALA A 1 203 ? -14.696 10.112 14.728 1.00 91.62 203 ALA A N 1
ATOM 1525 C CA . ALA A 1 203 ? -15.940 10.534 15.356 1.00 91.62 203 ALA A CA 1
ATOM 1526 C C . ALA A 1 203 ? -15.960 12.056 15.537 1.00 91.62 203 ALA A C 1
ATOM 1528 O O . ALA A 1 203 ? -14.974 12.632 16.001 1.00 91.62 203 ALA A O 1
ATOM 1529 N N . ASP A 1 204 ? -17.112 12.682 15.282 1.00 80.19 204 ASP A N 1
ATOM 1530 C CA . ASP A 1 204 ? -17.414 14.043 15.741 1.00 80.19 204 ASP A CA 1
ATOM 1531 C C . ASP A 1 204 ? -17.622 14.028 17.261 1.00 80.19 204 ASP A C 1
ATOM 1533 O O . ASP A 1 204 ? -18.737 14.067 17.784 1.00 80.19 204 ASP A O 1
ATOM 1537 N N . PHE A 1 205 ? -16.521 13.879 17.993 1.00 68.50 205 PHE A N 1
ATOM 1538 C CA . PHE A 1 205 ? -16.503 13.814 19.445 1.00 68.50 205 PHE A CA 1
ATOM 1539 C C . PHE A 1 205 ? -15.802 15.053 20.003 1.00 68.50 205 PHE A C 1
ATOM 1541 O O . PHE A 1 205 ? -14.578 15.149 20.007 1.00 68.50 205 PHE A O 1
ATOM 1548 N N . SER A 1 206 ? -16.598 16.001 20.499 1.00 57.03 206 SER A N 1
ATOM 1549 C CA . SER A 1 206 ? -16.145 17.244 21.141 1.00 57.03 206 SER A CA 1
ATOM 1550 C C . SER A 1 206 ? -16.062 17.147 22.672 1.00 57.03 206 SER A C 1
ATOM 1552 O O . SER A 1 206 ? -15.885 18.152 23.361 1.00 57.03 206 SER A O 1
ATOM 1554 N N . GLY A 1 207 ? -16.199 15.942 23.233 1.00 57.81 207 GLY A N 1
ATOM 1555 C CA . GLY A 1 207 ? -16.075 15.719 24.670 1.00 57.81 207 GLY A CA 1
ATOM 1556 C C . GLY A 1 207 ? -14.612 15.672 25.130 1.00 57.81 207 GLY A C 1
ATOM 1557 O O . GLY A 1 207 ? -13.730 15.327 24.343 1.00 57.81 207 GLY A O 1
ATOM 1558 N N . PRO A 1 208 ? -14.320 15.948 26.417 1.00 53.75 208 PRO A N 1
ATOM 1559 C CA . PRO A 1 208 ? -13.018 15.604 26.981 1.00 53.75 208 PRO A CA 1
ATOM 1560 C C . PRO A 1 208 ? -12.763 14.113 26.736 1.00 53.75 208 PRO A C 1
ATOM 1562 O O . PRO A 1 208 ? -13.690 13.315 26.900 1.00 53.75 208 PRO A O 1
ATOM 1565 N N . ALA A 1 209 ? -11.539 13.736 26.348 1.00 55.94 209 ALA A N 1
ATOM 1566 C CA . ALA A 1 209 ? -11.110 12.342 26.231 1.00 55.94 209 ALA A CA 1
ATOM 1567 C C . ALA A 1 209 ? -11.206 11.669 27.614 1.00 55.94 209 ALA A C 1
ATOM 1569 O O . ALA A 1 209 ? -10.240 11.573 28.365 1.00 55.94 209 ALA A O 1
ATOM 1570 N N . ARG A 1 210 ? -12.419 11.291 28.031 1.00 62.41 210 ARG A N 1
ATOM 1571 C CA . ARG A 1 210 ? -12.698 10.685 29.335 1.00 62.41 210 ARG A CA 1
ATOM 1572 C C . ARG A 1 210 ? -12.379 9.201 29.243 1.00 62.41 210 ARG A C 1
ATOM 1574 O O . ARG A 1 210 ? -13.271 8.364 29.203 1.00 62.41 210 ARG A O 1
ATOM 1581 N N . GLY A 1 211 ? -11.090 8.906 29.169 1.00 66.50 211 GLY A N 1
ATOM 1582 C CA . GLY A 1 211 ? -10.533 7.564 29.135 1.00 66.50 211 GLY A CA 1
ATOM 1583 C C . GLY A 1 211 ? -9.109 7.611 28.603 1.00 66.50 211 GLY A C 1
ATOM 1584 O O . GLY A 1 211 ? -8.814 8.382 27.692 1.00 66.50 211 GLY A O 1
ATOM 1585 N N . ARG A 1 212 ? -8.221 6.778 29.153 1.00 89.94 212 ARG A N 1
ATOM 1586 C CA . ARG A 1 212 ? -6.899 6.557 28.547 1.00 89.94 212 ARG A CA 1
ATOM 1587 C C . ARG A 1 212 ? -7.069 6.067 27.097 1.00 89.94 212 ARG A C 1
ATOM 1589 O O . ARG A 1 212 ? -8.111 5.468 26.812 1.00 89.94 212 ARG A O 1
ATOM 1596 N N . PRO A 1 213 ? -6.103 6.290 26.194 1.00 94.94 213 PRO A N 1
ATOM 1597 C CA . PRO A 1 213 ? -6.151 5.748 24.838 1.00 94.94 213 PRO A CA 1
ATOM 1598 C C . PRO A 1 213 ? -6.593 4.279 24.793 1.00 94.94 213 PRO A C 1
ATOM 1600 O O . PRO A 1 213 ? -6.150 3.477 25.617 1.00 94.94 213 PRO A O 1
ATOM 1603 N N . GLY A 1 214 ? -7.509 3.957 23.878 1.00 96.44 214 GLY A N 1
ATOM 1604 C CA . GLY A 1 214 ? -8.084 2.622 23.717 1.00 96.44 214 GLY A CA 1
ATOM 1605 C C . GLY A 1 214 ? -9.339 2.355 24.554 1.00 96.44 214 GLY A C 1
ATOM 1606 O O . GLY A 1 214 ? -9.930 1.287 24.437 1.00 96.44 214 GLY A O 1
ATOM 1607 N N . THR A 1 215 ? -9.797 3.285 25.395 1.00 96.38 215 THR A N 1
ATOM 1608 C CA . THR A 1 215 ? -11.001 3.068 26.217 1.00 96.38 215 THR A CA 1
ATOM 1609 C C . THR A 1 215 ? -12.265 3.075 25.355 1.00 96.38 215 THR A C 1
ATOM 1611 O O . THR A 1 215 ? -12.504 4.016 24.601 1.00 96.38 215 THR A O 1
ATOM 1614 N N . ILE A 1 216 ? -13.129 2.073 25.519 1.00 95.75 216 ILE A N 1
ATOM 1615 C CA . ILE A 1 216 ? -14.473 2.035 24.944 1.00 95.75 216 ILE A CA 1
ATOM 1616 C C . ILE A 1 216 ? -15.341 3.092 25.639 1.00 95.75 216 ILE A C 1
ATOM 1618 O O . ILE A 1 216 ? -15.737 2.944 26.797 1.00 95.75 216 ILE A O 1
ATOM 1622 N N . LEU A 1 217 ? -15.650 4.174 24.932 1.00 93.50 217 LEU A N 1
ATOM 1623 C CA . LEU A 1 217 ? -16.470 5.284 25.425 1.00 93.50 217 LEU A CA 1
ATOM 1624 C C . LEU A 1 217 ? -17.969 4.987 25.307 1.00 93.50 217 LEU A C 1
ATOM 1626 O O . LEU A 1 217 ? -18.767 5.436 26.138 1.00 93.50 217 LEU A O 1
ATOM 1630 N N . GLU A 1 218 ? -18.340 4.220 24.282 1.00 93.31 218 GLU A N 1
ATOM 1631 C CA . GLU A 1 218 ? -19.704 3.801 23.982 1.00 93.31 218 GLU A CA 1
ATOM 1632 C C . GLU A 1 218 ? -19.695 2.448 23.260 1.00 93.31 218 GLU A C 1
ATOM 1634 O O . GLU A 1 218 ? -18.847 2.225 22.402 1.00 93.31 218 GLU A O 1
ATOM 1639 N N . ALA A 1 219 ? -20.632 1.563 23.607 1.00 93.94 219 ALA A N 1
ATOM 1640 C CA . ALA A 1 219 ? -20.820 0.244 22.992 1.00 93.94 219 ALA A CA 1
ATOM 1641 C C . ALA A 1 219 ? -22.311 -0.142 22.988 1.00 93.94 219 ALA A C 1
ATOM 1643 O O . ALA A 1 219 ? -22.733 -1.123 23.595 1.00 93.94 219 ALA A O 1
ATOM 1644 N N . ARG A 1 220 ? -23.157 0.689 22.373 1.00 90.88 220 ARG A N 1
ATOM 1645 C CA . ARG A 1 220 ? -24.620 0.500 22.348 1.00 90.88 220 ARG A CA 1
ATOM 1646 C C . ARG A 1 220 ? -25.223 1.081 21.077 1.00 90.88 220 ARG A C 1
ATOM 1648 O O . ARG A 1 220 ? -24.606 1.910 20.418 1.00 90.88 220 ARG A O 1
ATOM 1655 N N . GLY A 1 221 ? -26.435 0.648 20.728 1.00 84.62 221 GLY A N 1
ATOM 1656 C CA . GLY A 1 221 ? -27.166 1.196 19.577 1.00 84.62 221 GLY A CA 1
ATOM 1657 C C . GLY A 1 221 ? -26.449 1.017 18.233 1.00 84.62 221 GLY A C 1
ATOM 1658 O O . GLY A 1 221 ? -26.682 1.790 17.313 1.00 84.62 221 GLY A O 1
ATOM 1659 N N . GLY A 1 222 ? -25.551 0.032 18.123 1.00 87.12 222 GLY A N 1
ATOM 1660 C CA . GLY A 1 222 ? -24.713 -0.171 16.937 1.00 87.12 222 GLY A CA 1
ATOM 1661 C C . GLY A 1 222 ? -23.500 0.750 16.831 1.00 87.12 222 GLY A C 1
ATOM 1662 O O . GLY A 1 222 ? -22.798 0.705 15.825 1.00 87.12 222 GLY A O 1
ATOM 1663 N N . THR A 1 223 ? -23.226 1.535 17.868 1.00 91.31 223 THR A N 1
ATOM 1664 C CA . THR A 1 223 ? -22.077 2.430 17.950 1.00 91.31 223 THR A CA 1
ATOM 1665 C C . THR A 1 223 ? -21.041 1.857 18.906 1.00 91.31 223 THR A C 1
ATOM 1667 O O . THR A 1 223 ? -21.351 1.568 20.062 1.00 91.31 223 THR A O 1
ATOM 1670 N N . ILE A 1 224 ? -19.805 1.730 18.420 1.00 96.00 224 ILE A N 1
ATOM 1671 C CA . ILE A 1 224 ? -18.623 1.436 19.233 1.00 96.00 224 ILE A CA 1
ATOM 1672 C C . ILE A 1 224 ? -17.663 2.614 19.081 1.00 96.00 224 ILE A C 1
ATOM 1674 O O . ILE A 1 224 ? -17.096 2.796 18.004 1.00 96.00 224 ILE A O 1
ATOM 1678 N N . LEU A 1 225 ? -17.512 3.426 20.127 1.00 95.69 225 LEU A N 1
ATOM 1679 C CA . LEU A 1 225 ? -16.575 4.553 20.166 1.00 95.69 225 LEU A CA 1
ATOM 1680 C C . LEU A 1 225 ? -15.375 4.201 21.033 1.00 95.69 225 LEU A C 1
ATOM 1682 O O . LEU A 1 225 ? -15.551 3.773 22.174 1.00 95.69 225 LEU A O 1
ATOM 1686 N N . VAL A 1 226 ? -14.173 4.441 20.519 1.00 96.12 226 VAL A N 1
ATOM 1687 C CA . VAL A 1 226 ? -12.913 4.193 21.227 1.00 96.12 226 VAL A CA 1
ATOM 1688 C C . VAL A 1 226 ? -12.131 5.493 21.338 1.00 96.12 226 VAL A C 1
ATOM 1690 O O . VAL A 1 226 ? -11.946 6.185 20.335 1.00 96.12 226 VAL A O 1
ATOM 1693 N N . SER A 1 227 ? -11.687 5.839 22.548 1.00 95.12 227 SER A N 1
ATOM 1694 C CA . SER A 1 227 ? -10.834 7.007 22.768 1.00 95.12 227 SER A CA 1
ATOM 1695 C C . SER A 1 227 ? -9.467 6.815 22.125 1.00 95.12 227 SER A C 1
ATOM 1697 O O . SER A 1 227 ? -8.899 5.720 22.129 1.00 95.12 227 SER A O 1
ATOM 1699 N N . CYS A 1 228 ? -8.918 7.904 21.607 1.00 94.62 228 CYS A N 1
ATOM 1700 C CA . CYS A 1 228 ? -7.565 7.946 21.071 1.00 94.62 228 CYS A CA 1
ATOM 1701 C C . CYS A 1 228 ? -6.697 8.906 21.912 1.00 94.62 228 CYS A C 1
ATOM 1703 O O . CYS A 1 228 ? -7.176 9.451 22.909 1.00 94.62 228 CYS A O 1
ATOM 1705 N N . GLY A 1 229 ? -5.433 9.125 21.539 1.00 92.38 229 GLY A N 1
ATOM 1706 C CA . GLY A 1 229 ? -4.580 10.156 22.149 1.00 92.38 229 GLY A CA 1
ATOM 1707 C C . GLY A 1 229 ? -5.196 11.555 22.052 1.00 92.38 229 GLY A C 1
ATOM 1708 O O . GLY A 1 229 ? -5.140 12.331 23.004 1.00 92.38 229 GLY A O 1
ATOM 1709 N N . GLY A 1 230 ? -5.880 11.816 20.937 1.00 90.06 230 GLY A N 1
ATOM 1710 C CA . GLY A 1 230 ? -6.753 12.965 20.725 1.00 90.06 230 GLY A CA 1
ATOM 1711 C C . GLY A 1 230 ? -8.020 12.550 19.977 1.00 90.06 230 GLY A C 1
ATOM 1712 O O . GLY A 1 230 ? -7.953 11.846 18.969 1.00 90.06 230 GLY A O 1
ATOM 1713 N N . GLY A 1 231 ? -9.189 12.972 20.464 1.00 92.44 231 GLY A N 1
ATOM 1714 C CA . GLY A 1 231 ? -10.486 12.605 19.884 1.00 92.44 231 GLY A CA 1
ATOM 1715 C C . GLY A 1 231 ? -10.868 11.132 20.092 1.00 92.44 231 GLY A C 1
ATOM 1716 O O . GLY A 1 231 ? -10.432 10.479 21.043 1.00 92.44 231 GLY A O 1
ATOM 1717 N N . ALA A 1 232 ? -11.722 10.615 19.209 1.00 94.62 232 ALA A N 1
ATOM 1718 C CA . ALA A 1 232 ? -12.181 9.229 19.224 1.00 94.62 232 ALA A CA 1
ATOM 1719 C C . ALA A 1 232 ? -12.449 8.722 17.801 1.00 94.62 232 ALA A C 1
ATOM 1721 O O . ALA A 1 232 ? -12.747 9.504 16.895 1.00 94.62 232 ALA A O 1
ATOM 1722 N N . VAL A 1 233 ? -12.406 7.403 17.621 1.00 96.31 233 VAL A N 1
ATOM 1723 C CA . VAL A 1 233 ? -12.860 6.745 16.389 1.00 96.31 233 VAL A CA 1
ATOM 1724 C C . VAL A 1 233 ? -14.079 5.878 16.659 1.00 96.31 233 VAL A C 1
ATOM 1726 O O . VAL A 1 233 ? -14.233 5.288 17.731 1.00 96.31 233 VAL A O 1
ATOM 1729 N N . ARG A 1 234 ? -14.947 5.782 15.656 1.00 96.94 234 ARG A N 1
ATOM 1730 C CA . ARG A 1 234 ? -16.078 4.864 15.623 1.00 96.94 234 ARG A CA 1
ATOM 1731 C C . ARG A 1 234 ? -15.694 3.620 14.842 1.00 96.94 234 ARG A C 1
ATOM 1733 O O . ARG A 1 234 ? -15.330 3.726 13.675 1.00 96.94 234 ARG A O 1
ATOM 1740 N N . LEU A 1 235 ? -15.802 2.449 15.461 1.00 97.62 235 LEU A N 1
ATOM 1741 C CA . LEU A 1 235 ? -15.566 1.179 14.774 1.00 97.62 235 LEU A CA 1
ATOM 1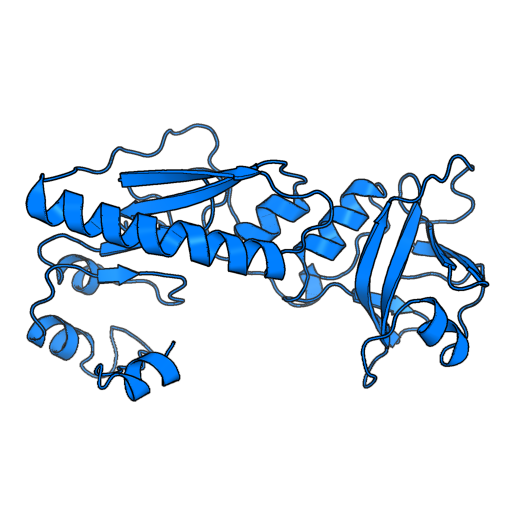742 C C . LEU A 1 235 ? -16.824 0.803 13.997 1.00 97.62 235 LEU A C 1
ATOM 1744 O O . LEU A 1 235 ? -17.924 0.817 14.551 1.00 97.62 235 LEU A O 1
ATOM 1748 N N . LEU A 1 236 ? -16.661 0.499 12.713 1.00 97.50 236 LEU A N 1
ATOM 1749 C CA . LEU A 1 236 ? -17.768 0.230 11.795 1.00 97.50 236 LEU A CA 1
ATOM 1750 C C . LEU A 1 236 ? -17.863 -1.254 11.456 1.00 97.50 236 LEU A C 1
ATOM 1752 O O . LEU A 1 236 ? -18.966 -1.795 11.403 1.00 97.50 236 LEU A O 1
ATOM 1756 N N . GLU A 1 237 ? -16.717 -1.909 11.273 1.00 98.00 237 GLU A N 1
ATOM 1757 C CA . GLU A 1 237 ? -16.629 -3.322 10.920 1.00 98.00 237 GLU A CA 1
ATOM 1758 C C . GLU A 1 237 ? -15.494 -4.006 11.686 1.00 98.00 237 GLU A C 1
ATOM 1760 O O . GLU A 1 237 ? -14.362 -3.515 11.738 1.00 98.00 237 GLU A O 1
ATOM 1765 N N . LEU A 1 238 ? -15.817 -5.142 12.301 1.00 97.75 238 LEU A N 1
ATOM 1766 C CA . LEU A 1 238 ? -14.972 -5.849 13.257 1.00 97.75 238 LEU A CA 1
ATOM 1767 C C . LEU A 1 238 ? -14.988 -7.349 12.982 1.00 97.75 238 LEU A C 1
ATOM 1769 O O . LEU A 1 238 ? -15.981 -7.903 12.512 1.00 97.75 238 LEU A O 1
ATOM 1773 N N . GLN A 1 239 ? -13.907 -8.030 13.346 1.00 97.56 239 GLN A N 1
ATOM 1774 C CA . GLN A 1 239 ? -13.833 -9.486 13.293 1.00 97.56 239 GLN A CA 1
ATOM 1775 C C . GLN A 1 239 ? -13.174 -10.017 14.568 1.00 97.56 239 GLN A C 1
ATOM 1777 O O . GLN A 1 239 ? -11.976 -9.831 14.790 1.00 97.56 239 GLN A O 1
ATOM 1782 N N . ALA A 1 240 ? -13.966 -10.700 15.396 1.00 95.81 240 ALA A N 1
ATOM 1783 C CA . ALA A 1 240 ? -13.453 -11.452 16.536 1.00 95.81 240 ALA A CA 1
ATOM 1784 C C . ALA A 1 240 ? -12.696 -12.701 16.059 1.00 95.81 240 ALA A C 1
ATOM 1786 O O . ALA A 1 240 ? -12.963 -13.233 14.976 1.00 95.81 240 ALA A O 1
ATOM 1787 N N . GLU A 1 241 ? -11.764 -13.181 16.876 1.00 92.31 241 GLU A N 1
ATOM 1788 C CA . GLU A 1 241 ? -10.964 -14.366 16.579 1.00 92.31 241 GLU A CA 1
ATOM 1789 C C . GLU A 1 241 ? -11.829 -15.583 16.203 1.00 92.31 241 GLU A C 1
ATOM 1791 O O . GLU A 1 241 ? -12.811 -15.910 16.870 1.00 92.31 241 GLU A O 1
ATOM 1796 N N . GLY A 1 242 ? -11.497 -16.222 15.075 1.00 91.44 242 GLY A N 1
ATOM 1797 C CA . GLY A 1 242 ? -12.225 -17.382 14.549 1.00 91.44 242 GLY A CA 1
ATOM 1798 C C . GLY A 1 242 ? -13.643 -17.105 14.026 1.00 91.44 242 GLY A C 1
ATOM 1799 O O . GLY A 1 242 ? -14.336 -18.051 13.662 1.00 91.44 242 GLY A O 1
ATOM 1800 N N . ARG A 1 243 ? -14.103 -15.845 13.972 1.00 94.50 243 ARG A N 1
ATOM 1801 C CA . ARG A 1 243 ? -15.461 -15.481 13.520 1.00 94.50 243 ARG A CA 1
ATOM 1802 C C . ARG A 1 243 ? -15.463 -14.767 12.169 1.00 94.50 243 ARG A C 1
ATOM 1804 O O . ARG A 1 243 ? -14.423 -14.338 11.675 1.00 94.50 243 ARG A O 1
ATOM 1811 N N . LYS A 1 244 ? -16.647 -14.633 11.563 1.00 95.75 244 LYS A N 1
ATOM 1812 C CA . LYS A 1 244 ? -16.862 -13.785 10.377 1.00 95.75 244 LYS A CA 1
ATOM 1813 C C . LYS A 1 244 ? -16.737 -12.297 10.733 1.00 95.75 244 LYS A C 1
ATOM 1815 O O . LYS A 1 244 ? -16.964 -11.918 11.882 1.00 95.75 244 LYS A O 1
ATOM 1820 N N . ALA A 1 245 ? -16.388 -11.478 9.745 1.00 97.31 245 ALA A N 1
ATOM 1821 C CA . ALA A 1 245 ? -16.471 -10.025 9.850 1.00 97.31 245 ALA A CA 1
ATOM 1822 C C . ALA A 1 245 ? -17.933 -9.579 9.980 1.00 97.31 245 ALA A C 1
ATOM 1824 O O . ALA A 1 245 ? -18.815 -10.172 9.357 1.00 97.31 245 ALA A O 1
ATOM 1825 N N . LEU A 1 246 ? -18.183 -8.572 10.815 1.00 97.38 246 LEU A N 1
ATOM 1826 C CA . LEU A 1 246 ? -19.513 -8.064 11.133 1.00 97.38 246 LEU A CA 1
ATOM 1827 C C . LEU A 1 246 ? -19.500 -6.542 11.249 1.00 97.38 246 LEU A C 1
ATOM 1829 O O . LEU A 1 246 ? -18.574 -5.963 11.821 1.00 97.38 246 LEU A O 1
ATOM 1833 N N . GLY A 1 247 ? -20.585 -5.906 10.807 1.00 97.50 247 GLY A N 1
ATOM 1834 C CA . GLY A 1 247 ? -20.855 -4.510 11.141 1.00 97.50 247 GLY A CA 1
ATOM 1835 C C . GLY A 1 247 ? -21.100 -4.335 12.645 1.00 97.50 247 GLY A C 1
ATOM 1836 O O . GLY A 1 247 ? -21.631 -5.236 13.299 1.00 97.50 247 GLY A O 1
ATOM 1837 N N . ALA A 1 248 ? -20.760 -3.169 13.198 1.00 96.12 248 ALA A N 1
ATOM 1838 C CA . ALA A 1 248 ? -20.780 -2.901 14.642 1.00 96.12 248 ALA A CA 1
ATOM 1839 C C . ALA A 1 248 ? -22.108 -3.266 15.341 1.00 96.12 248 ALA A C 1
ATOM 1841 O O . ALA A 1 248 ? -22.102 -3.836 16.432 1.00 96.12 248 ALA A O 1
ATOM 1842 N N . ALA A 1 249 ? -23.255 -3.017 14.699 1.00 95.00 249 ALA A N 1
ATOM 1843 C CA . ALA A 1 249 ? -24.567 -3.381 15.240 1.00 95.00 249 ALA A CA 1
ATOM 1844 C C . ALA A 1 249 ? -24.796 -4.896 15.351 1.00 95.00 249 ALA A C 1
ATOM 1846 O O . ALA A 1 249 ? -25.365 -5.351 16.341 1.00 95.00 249 ALA A O 1
ATOM 1847 N N . GLU A 1 250 ? -24.376 -5.685 14.357 1.00 95.62 250 GLU A N 1
ATOM 1848 C CA . GLU A 1 250 ? -24.450 -7.151 14.433 1.00 95.62 250 GLU A CA 1
ATOM 1849 C C . GLU A 1 250 ? -23.412 -7.701 15.407 1.00 95.62 250 GLU A C 1
ATOM 1851 O O . GLU A 1 250 ? -23.719 -8.605 16.183 1.00 95.62 250 GLU A O 1
ATOM 1856 N N . PHE A 1 251 ? -22.223 -7.098 15.424 1.00 95.94 251 PHE A N 1
ATOM 1857 C CA . PHE A 1 251 ? -21.158 -7.457 16.345 1.00 95.94 251 PHE A CA 1
ATOM 1858 C C . PHE A 1 251 ? -21.621 -7.351 17.807 1.00 95.94 251 PHE A C 1
ATOM 1860 O O . PHE A 1 251 ? -21.526 -8.334 18.536 1.00 95.94 251 PHE A O 1
ATOM 1867 N N . LEU A 1 252 ? -22.222 -6.225 18.216 1.00 95.00 252 LEU A N 1
ATOM 1868 C CA . LEU A 1 252 ? -22.700 -6.015 19.593 1.00 95.00 252 LEU A CA 1
ATOM 1869 C C . LEU A 1 252 ? -23.832 -6.965 20.021 1.00 95.00 252 LEU A C 1
ATOM 1871 O O . LEU A 1 252 ? -23.978 -7.235 21.210 1.00 95.00 252 LEU A O 1
ATOM 1875 N N . ARG A 1 253 ? -24.626 -7.501 19.082 1.00 93.12 253 ARG A N 1
ATOM 1876 C CA . ARG A 1 253 ? -25.654 -8.511 19.404 1.00 93.12 253 ARG A CA 1
ATOM 1877 C C . ARG A 1 253 ? -25.050 -9.868 19.761 1.00 93.12 253 ARG A C 1
ATOM 1879 O O . ARG A 1 253 ? -25.650 -10.613 20.527 1.00 93.12 253 ARG A O 1
ATOM 1886 N N . GLY A 1 254 ? -23.903 -10.206 19.170 1.00 89.94 254 GLY A N 1
ATOM 1887 C CA . GLY A 1 254 ? -23.240 -11.504 19.339 1.00 89.94 254 GLY A CA 1
ATOM 1888 C C . GLY A 1 254 ? -21.981 -11.476 20.209 1.00 89.94 254 GLY A C 1
ATOM 1889 O O . GLY A 1 254 ? -21.427 -12.539 20.500 1.00 89.94 254 GLY A O 1
ATOM 1890 N N . PHE A 1 255 ? -21.509 -10.287 20.585 1.00 90.00 255 PHE A N 1
ATOM 1891 C CA . PHE A 1 255 ? -20.294 -10.069 21.360 1.00 90.00 255 PHE A CA 1
ATOM 1892 C C . PHE A 1 255 ? -20.479 -8.861 22.288 1.00 90.00 255 PHE A C 1
ATOM 1894 O O . PHE A 1 255 ? -20.490 -7.712 21.845 1.00 90.00 255 PHE A O 1
ATOM 1901 N N . ALA A 1 256 ? -20.629 -9.126 23.587 1.00 89.31 256 ALA A N 1
ATOM 1902 C CA . ALA A 1 256 ? -20.833 -8.086 24.588 1.00 89.31 256 ALA A CA 1
ATOM 1903 C C . ALA A 1 256 ? -19.534 -7.305 24.847 1.00 89.31 256 ALA A C 1
ATOM 1905 O O . ALA A 1 256 ? -18.577 -7.853 25.405 1.00 89.31 256 ALA A O 1
ATOM 1906 N N . ILE A 1 257 ? -19.532 -6.029 24.457 1.00 93.06 257 ILE A N 1
ATOM 1907 C CA . ILE A 1 257 ? -18.525 -5.027 24.824 1.00 93.06 257 ILE A CA 1
ATOM 1908 C C . ILE A 1 257 ? -19.195 -4.019 25.756 1.00 93.06 257 ILE A C 1
ATOM 1910 O O . ILE A 1 257 ? -20.292 -3.540 25.469 1.00 93.06 257 ILE A O 1
ATOM 1914 N N . GLU A 1 258 ? -18.527 -3.680 26.847 1.00 92.62 258 GLU A N 1
ATOM 1915 C CA . GLU A 1 258 ? -18.990 -2.720 27.836 1.00 92.62 258 GLU A CA 1
ATOM 1916 C C . GLU A 1 258 ? -18.200 -1.411 27.760 1.00 92.62 258 GLU A C 1
ATOM 1918 O O . GLU A 1 258 ? -17.018 -1.354 27.412 1.00 92.62 258 GLU A O 1
ATOM 1923 N N . LYS A 1 259 ? -18.872 -0.316 28.117 1.00 93.88 259 LYS A N 1
ATOM 1924 C CA . LYS A 1 259 ? -18.216 0.978 28.293 1.00 93.88 259 LYS A CA 1
ATOM 1925 C C . LYS A 1 259 ? -17.176 0.880 29.415 1.00 93.88 259 LYS A C 1
ATOM 1927 O O . LYS A 1 259 ? -17.480 0.387 30.494 1.00 93.88 259 LYS A O 1
ATOM 1932 N N . GLY A 1 260 ? -15.994 1.445 29.188 1.00 93.38 260 GLY A N 1
ATOM 1933 C CA . GLY A 1 260 ? -14.882 1.455 30.141 1.00 93.38 260 GLY A CA 1
ATOM 1934 C C . GLY A 1 260 ? -13.871 0.330 29.930 1.00 93.38 260 GLY A C 1
ATOM 1935 O O . GLY A 1 260 ? -12.770 0.410 30.473 1.00 93.38 260 GLY A O 1
ATOM 1936 N N . GLU A 1 261 ? -14.191 -0.674 29.109 1.00 95.81 261 GLU A N 1
ATOM 1937 C CA . GLU A 1 261 ? -13.193 -1.634 28.639 1.00 95.81 261 GLU A CA 1
ATOM 1938 C C . GLU A 1 261 ? -12.103 -0.949 27.817 1.00 95.81 261 GLU A C 1
ATOM 1940 O O . GLU A 1 261 ? -12.293 0.157 27.316 1.00 95.81 261 GLU A O 1
ATOM 1945 N N . VAL A 1 262 ? -10.945 -1.594 27.683 1.00 95.94 262 VAL A N 1
ATOM 1946 C CA . VAL A 1 262 ? -9.780 -0.990 27.032 1.00 95.94 262 VAL A CA 1
ATOM 1947 C C . VAL A 1 262 ? -9.26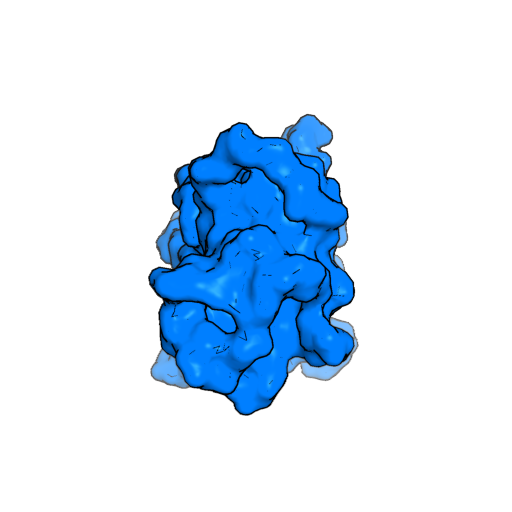1 -1.907 25.937 1.00 95.94 262 VAL A C 1
ATOM 1949 O O . VAL A 1 262 ? -8.942 -3.068 26.184 1.00 95.94 262 VAL A O 1
ATOM 1952 N N . CYS A 1 263 ? -9.185 -1.349 24.735 1.00 94.69 263 CYS A N 1
ATOM 1953 C CA . CYS A 1 263 ? -8.469 -1.877 23.593 1.00 94.69 263 CYS A CA 1
ATOM 1954 C C . CYS A 1 263 ? -6.974 -1.566 23.728 1.00 94.69 263 CYS A C 1
ATOM 1956 O O . CYS A 1 263 ? -6.601 -0.407 23.910 1.00 94.69 263 CYS A O 1
ATOM 1958 N N . GLY A 1 264 ? -6.125 -2.584 23.625 1.00 85.62 264 GLY A N 1
ATOM 1959 C CA . GLY A 1 264 ? -4.670 -2.429 23.719 1.00 85.62 264 GLY A CA 1
ATOM 1960 C C . GLY A 1 264 ? -3.979 -3.683 24.206 1.00 85.62 264 GLY A C 1
ATOM 1961 O O . GLY A 1 264 ? -4.579 -4.394 25.042 1.00 85.62 264 GLY A O 1
#

Mean predicted aligned error: 4.36 Å